Protein AF-A0A2G8JMR4-F1 (afdb_monomer_lite)

Sequence (203 aa):
MASSLEQHVVKPAFEKTGFGSFKAELADILTEDIILQLAIYFNYPPVRIDLLKKDVGRNYLMIQYMEERGQITATNITTLLRALKARKLRGIQKSVQTLFELHTGKRCTGDDQSMQQPEDLNFGKLDLGPKEYLTTDGTSLGLESFRSADKNNIILANGKSVPVLPALEELQIKTNKETQFNQDQVVGLLSYAVQCQRLKKLS

Foldseek 3Di:
DDDDDPPPPPPPPPPQFFPVVLLVVQLVLDDLVNLLLLCVLVVPDVVLSVCLVPDPCSSSSSSVVCVVVVCDDRAEVLNVLVSCVVVVVPVSSVVSQVSSCRRNVHHHPNDDPPDDDDDDPDPPPPPPPPPFDQDPVNQETEAAAFDAAALAWTAGPVRDTDGQDQSHAYYEYDDDPPDDDDPRRVVRVVSSQVSRPNHNYYD

Structure (mmCIF, N/CA/C/O backbone):
data_AF-A0A2G8JMR4-F1
#
_entry.id   AF-A0A2G8JMR4-F1
#
loop_
_atom_site.group_PDB
_atom_site.id
_atom_site.type_symbol
_atom_site.label_atom_id
_atom_site.label_alt_id
_atom_site.label_comp_id
_atom_site.label_asym_id
_atom_site.label_entity_id
_atom_site.label_seq_id
_atom_site.pdbx_PDB_ins_code
_atom_site.Cartn_x
_atom_site.Cartn_y
_atom_site.Cartn_z
_atom_site.occupancy
_atom_site.B_iso_or_equiv
_atom_site.auth_seq_id
_atom_site.auth_comp_id
_atom_site.auth_asym_id
_atom_site.auth_atom_id
_atom_site.pdbx_PDB_model_num
ATOM 1 N N . MET A 1 1 ? -4.330 -51.846 36.410 1.00 38.84 1 MET A N 1
ATOM 2 C CA . MET A 1 1 ? -3.946 -51.781 34.984 1.00 38.84 1 MET A CA 1
ATOM 3 C C . MET A 1 1 ? -4.532 -50.491 34.447 1.00 38.84 1 MET A C 1
ATOM 5 O O . MET A 1 1 ? -5.728 -50.288 34.595 1.00 38.84 1 MET A O 1
ATOM 9 N N . ALA A 1 2 ? -3.664 -49.566 34.043 1.00 34.16 2 ALA A N 1
ATOM 10 C CA . ALA A 1 2 ? -3.997 -48.166 33.808 1.00 34.16 2 ALA A CA 1
ATOM 11 C C . ALA A 1 2 ? -4.721 -47.982 32.466 1.00 34.16 2 ALA A C 1
ATOM 13 O O . ALA A 1 2 ? -4.197 -48.391 31.433 1.00 34.16 2 ALA A O 1
ATOM 14 N N . SER A 1 3 ? -5.900 -47.358 32.500 1.00 39.62 3 SER A N 1
ATOM 15 C CA . SER A 1 3 ? -6.647 -46.945 31.312 1.00 39.62 3 SER A CA 1
ATOM 16 C C . SER A 1 3 ? -6.452 -45.456 31.046 1.00 39.62 3 SER A C 1
ATOM 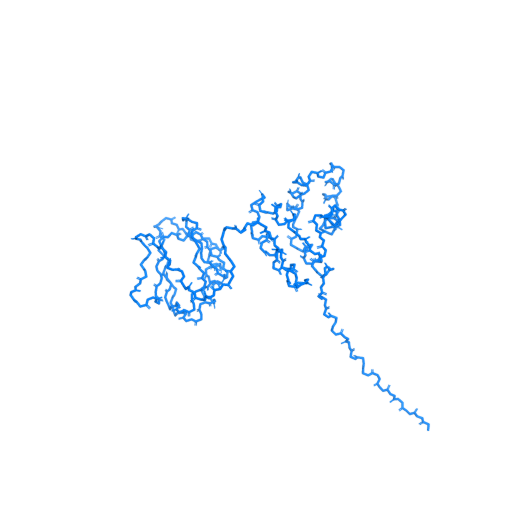18 O O . SER A 1 3 ? -6.746 -44.628 31.900 1.00 39.62 3 SER A O 1
ATOM 20 N N . SER A 1 4 ? -5.984 -45.187 29.827 1.00 37.25 4 SER A N 1
ATOM 21 C CA . SER A 1 4 ? -6.272 -44.039 28.961 1.00 37.25 4 SER A CA 1
ATOM 22 C C . SER A 1 4 ? -6.200 -42.630 29.561 1.00 37.25 4 SER A C 1
ATOM 24 O O . SER A 1 4 ? -7.164 -42.105 30.111 1.00 37.25 4 SER A O 1
ATOM 26 N N . LEU A 1 5 ? -5.060 -41.975 29.334 1.00 43.09 5 LEU A N 1
ATOM 27 C CA . LEU A 1 5 ? -4.945 -40.521 29.347 1.00 43.09 5 LEU A CA 1
ATOM 28 C C . LEU A 1 5 ? -5.408 -40.011 27.975 1.00 43.09 5 LEU A C 1
ATOM 30 O O . LEU A 1 5 ? -4.666 -40.104 26.997 1.00 43.09 5 LEU A O 1
ATOM 34 N N . GLU A 1 6 ? -6.635 -39.500 27.894 1.00 39.41 6 GLU A N 1
ATOM 35 C CA . GLU A 1 6 ? -7.076 -38.711 26.745 1.00 39.41 6 GLU A CA 1
ATOM 36 C C . GLU A 1 6 ? -6.210 -37.451 26.666 1.00 39.41 6 GLU A C 1
ATOM 38 O O . GLU A 1 6 ? -6.366 -36.496 27.429 1.00 39.41 6 GLU A O 1
ATOM 43 N N . GLN A 1 7 ? -5.238 -37.467 25.754 1.00 38.47 7 GLN A N 1
ATOM 44 C CA . GLN A 1 7 ? -4.497 -36.274 25.390 1.00 38.47 7 GLN A CA 1
ATOM 45 C C . GLN A 1 7 ? -5.436 -35.355 24.618 1.00 38.47 7 GLN A C 1
ATOM 47 O O . GLN A 1 7 ? -5.651 -35.488 23.415 1.00 38.47 7 GLN A O 1
ATOM 52 N N . HIS A 1 8 ? -5.986 -34.403 25.360 1.00 38.44 8 HIS A N 1
ATOM 53 C CA . HIS A 1 8 ? -6.550 -33.165 24.864 1.00 38.44 8 HIS A CA 1
ATOM 54 C C . HIS A 1 8 ? -5.491 -32.489 23.972 1.00 38.44 8 HIS A C 1
ATOM 56 O O . HIS A 1 8 ? -4.604 -31.784 24.457 1.00 38.44 8 HIS A O 1
ATOM 62 N N . VAL A 1 9 ? -5.538 -32.733 22.658 1.00 40.00 9 VAL A N 1
ATOM 63 C CA . VAL A 1 9 ? -4.755 -31.973 21.677 1.00 40.00 9 VAL A CA 1
ATOM 64 C C . VAL A 1 9 ? -5.397 -30.595 21.589 1.00 40.00 9 VAL A C 1
ATOM 66 O O . VAL A 1 9 ? -6.205 -30.293 20.713 1.00 40.00 9 VAL A O 1
ATOM 69 N N . VAL A 1 10 ? -5.043 -29.747 22.550 1.00 38.59 10 VAL A N 1
ATOM 70 C CA . VAL A 1 10 ? -5.131 -28.304 22.397 1.00 38.59 10 VAL A CA 1
ATOM 71 C C . VAL A 1 10 ? -4.225 -27.977 21.216 1.00 38.59 10 VAL A C 1
ATOM 73 O O . VAL A 1 10 ? -3.003 -27.953 21.346 1.00 38.59 10 VAL A O 1
ATOM 76 N N . LYS A 1 11 ? -4.821 -27.792 20.031 1.00 41.34 11 LYS A N 1
ATOM 77 C CA . LYS A 1 11 ? -4.155 -27.111 18.919 1.00 41.34 11 LYS A CA 1
ATOM 78 C C . LYS A 1 11 ? -3.623 -25.795 19.487 1.00 41.34 11 LYS A C 1
ATOM 80 O O . LYS A 1 11 ? -4.447 -24.980 19.906 1.00 41.34 11 LYS A O 1
ATOM 85 N N . PRO A 1 12 ? -2.304 -25.548 19.508 1.00 36.19 12 PRO A N 1
ATOM 86 C CA . PRO A 1 12 ? -1.848 -24.198 19.741 1.00 36.19 12 PRO A CA 1
ATOM 87 C C . PRO A 1 12 ? -2.366 -23.383 18.558 1.00 36.19 12 PRO A C 1
ATOM 89 O O . PRO A 1 12 ? -2.064 -23.684 17.398 1.00 36.19 12 PRO A O 1
ATOM 92 N N . ALA A 1 13 ? -3.208 -22.392 18.842 1.00 43.00 13 ALA A N 1
ATOM 93 C CA . ALA A 1 13 ? -3.429 -21.292 17.927 1.00 43.00 13 ALA A CA 1
ATOM 94 C C . ALA A 1 13 ? -2.047 -20.675 17.702 1.00 43.00 13 ALA A C 1
ATOM 96 O O . ALA A 1 13 ? -1.538 -19.953 18.552 1.00 43.00 13 ALA A O 1
ATOM 97 N N . PHE A 1 14 ? -1.378 -21.074 16.618 1.00 45.94 14 PHE A N 1
ATOM 98 C CA . PHE A 1 14 ? -0.147 -20.431 16.195 1.00 45.94 14 PHE A CA 1
ATOM 99 C C . PHE A 1 14 ? -0.534 -18.993 15.874 1.00 45.94 14 PHE A C 1
ATOM 101 O O . PHE A 1 14 ? -1.084 -18.715 14.807 1.00 45.94 14 PHE A O 1
ATOM 108 N N . GLU A 1 15 ? -0.285 -18.093 16.821 1.00 51.06 15 GLU A N 1
ATOM 109 C CA . GLU A 1 15 ? -0.156 -16.673 16.554 1.00 51.06 15 GLU A CA 1
ATOM 110 C C . GLU A 1 15 ? 0.919 -16.549 15.475 1.00 51.06 15 GLU A C 1
ATOM 112 O O . GLU A 1 15 ? 2.119 -16.621 15.728 1.00 51.06 15 GLU A O 1
ATOM 117 N N . LYS A 1 16 ? 0.484 -16.471 14.217 1.00 53.75 16 LYS A N 1
ATOM 118 C CA . LYS A 1 16 ? 1.353 -16.210 13.076 1.00 53.75 16 LYS A CA 1
ATOM 119 C C . LYS A 1 16 ? 1.699 -14.724 13.088 1.00 53.75 16 LYS A C 1
ATOM 121 O O . LYS A 1 16 ? 1.364 -14.009 12.153 1.00 53.75 16 LYS A O 1
ATOM 126 N N . THR A 1 17 ? 2.341 -14.248 14.141 1.00 66.06 17 THR A N 1
ATOM 127 C CA . THR A 1 17 ? 2.863 -12.888 14.235 1.00 66.06 17 THR A CA 1
ATOM 128 C C . THR A 1 17 ? 4.357 -12.951 13.926 1.00 66.06 17 THR A C 1
ATOM 130 O O . THR A 1 17 ? 5.128 -13.665 14.563 1.00 66.06 17 THR A O 1
ATOM 133 N N . GLY A 1 18 ? 4.777 -12.290 12.849 1.00 79.25 18 GLY A N 1
ATOM 134 C CA . GLY A 1 18 ? 6.188 -12.201 12.488 1.00 79.25 18 GLY A CA 1
ATOM 135 C C . GLY A 1 18 ? 6.435 -11.794 11.041 1.00 79.25 18 GLY A C 1
ATOM 136 O O . GLY A 1 18 ? 5.527 -11.679 10.219 1.00 79.25 18 GLY A O 1
ATOM 137 N N . PHE A 1 19 ? 7.713 -11.624 10.697 1.00 82.94 19 PHE A N 1
ATOM 138 C CA . PHE A 1 19 ? 8.119 -11.201 9.353 1.00 82.94 19 PHE A CA 1
ATOM 139 C C . PHE A 1 19 ? 7.697 -12.190 8.250 1.00 82.94 19 PHE A C 1
ATOM 141 O O . PHE A 1 19 ? 7.415 -11.780 7.130 1.00 82.94 19 PHE A O 1
ATOM 148 N N . GLY A 1 20 ? 7.596 -13.489 8.555 1.00 82.00 20 GLY A N 1
ATOM 149 C CA . GLY A 1 20 ? 7.078 -14.486 7.610 1.00 82.00 20 GLY A CA 1
ATOM 150 C C . GLY A 1 20 ? 5.609 -14.258 7.237 1.00 82.00 20 GLY A C 1
ATOM 151 O O . GLY A 1 20 ? 5.260 -14.330 6.062 1.00 82.00 20 GLY A O 1
ATOM 152 N N . SER A 1 21 ? 4.768 -13.916 8.213 1.00 83.75 21 SER A N 1
ATOM 153 C CA . SER A 1 21 ? 3.352 -13.598 7.996 1.00 83.75 21 SER A CA 1
ATOM 154 C C . SER A 1 21 ? 3.171 -12.291 7.236 1.00 83.75 21 SER A C 1
ATOM 156 O O . SER A 1 21 ? 2.387 -12.235 6.294 1.00 83.75 21 SER A O 1
ATOM 158 N N . PHE A 1 22 ? 3.991 -11.285 7.561 1.00 88.00 22 PHE A N 1
ATOM 159 C CA . PHE A 1 22 ? 4.092 -10.065 6.765 1.00 88.00 22 PHE A CA 1
ATOM 160 C C . PHE A 1 22 ? 4.411 -10.375 5.296 1.00 88.00 22 PHE A C 1
ATOM 162 O O . PHE A 1 22 ? 3.770 -9.828 4.409 1.00 88.00 22 PHE A O 1
ATOM 169 N N . LYS A 1 23 ? 5.371 -11.269 5.016 1.00 88.56 23 LYS A N 1
ATOM 170 C CA . LYS A 1 23 ? 5.715 -11.656 3.637 1.00 88.56 23 LYS A CA 1
ATOM 171 C C . LYS A 1 23 ? 4.556 -12.354 2.923 1.00 88.56 23 LYS A C 1
ATOM 173 O O . LYS A 1 23 ? 4.348 -12.102 1.742 1.00 88.56 23 LYS A O 1
ATOM 178 N N . ALA A 1 24 ? 3.803 -13.202 3.618 1.00 83.94 24 ALA A N 1
ATOM 179 C CA . ALA A 1 24 ? 2.641 -13.862 3.030 1.00 83.94 24 ALA A CA 1
ATOM 180 C C . ALA A 1 24 ? 1.567 -12.846 2.613 1.00 83.94 24 ALA A C 1
ATOM 182 O O . ALA A 1 24 ? 1.169 -12.834 1.455 1.00 83.94 24 ALA A O 1
ATOM 183 N N . GLU A 1 25 ? 1.183 -11.939 3.508 1.00 85.38 25 GLU A N 1
ATOM 184 C CA . GLU A 1 25 ? 0.156 -10.937 3.199 1.00 85.38 25 GLU A CA 1
ATOM 185 C C . GLU A 1 25 ? 0.650 -9.835 2.251 1.00 85.38 25 GLU A C 1
ATOM 187 O O . GLU A 1 25 ? -0.111 -9.315 1.435 1.00 85.38 25 GLU A O 1
ATOM 192 N N . LEU A 1 26 ? 1.943 -9.499 2.286 1.00 88.62 26 LEU A N 1
ATOM 193 C CA . LEU A 1 26 ? 2.537 -8.628 1.276 1.00 88.62 26 LEU A CA 1
ATOM 194 C C . LEU A 1 26 ? 2.400 -9.256 -0.116 1.00 88.62 26 LEU A C 1
ATOM 196 O O . LEU A 1 26 ? 2.152 -8.530 -1.075 1.00 88.62 26 LEU A O 1
ATOM 200 N N . ALA A 1 27 ? 2.530 -10.581 -0.237 1.00 89.06 27 ALA A N 1
ATOM 201 C CA . ALA A 1 27 ? 2.372 -11.260 -1.517 1.00 89.06 27 ALA A CA 1
ATOM 202 C C . ALA A 1 27 ? 0.954 -11.062 -2.063 1.00 89.06 27 ALA A C 1
ATOM 204 O O . ALA A 1 27 ? 0.813 -10.771 -3.245 1.00 89.06 27 ALA A O 1
ATOM 205 N N . ASP A 1 28 ? -0.070 -11.114 -1.213 1.00 86.81 28 ASP A N 1
ATOM 206 C CA . ASP A 1 28 ? -1.467 -10.928 -1.624 1.00 86.81 28 ASP A CA 1
ATOM 207 C C . ASP A 1 28 ? -1.771 -9.494 -2.093 1.00 86.81 28 ASP A C 1
ATOM 209 O O . ASP A 1 28 ? -2.612 -9.280 -2.966 1.00 86.81 28 ASP A O 1
ATOM 213 N N . ILE A 1 29 ? -1.055 -8.499 -1.561 1.00 85.44 29 ILE A N 1
ATOM 214 C CA . ILE A 1 29 ? -1.210 -7.084 -1.941 1.00 85.44 29 ILE A CA 1
ATOM 215 C C . ILE A 1 29 ? -0.514 -6.766 -3.278 1.00 85.44 29 ILE A C 1
ATOM 217 O O . ILE A 1 29 ? -0.911 -5.841 -3.994 1.00 85.44 29 ILE A O 1
ATOM 221 N N . LEU A 1 30 ? 0.552 -7.493 -3.622 1.00 87.44 30 LEU A N 1
ATOM 222 C CA . LEU A 1 30 ? 1.370 -7.215 -4.800 1.00 87.44 30 LEU A CA 1
ATOM 223 C C . LEU A 1 30 ? 0.716 -7.743 -6.085 1.00 87.44 30 LEU A C 1
ATOM 225 O O . LEU A 1 30 ? 0.858 -8.904 -6.448 1.00 87.44 30 LEU A O 1
ATOM 229 N N . THR A 1 31 ? 0.047 -6.869 -6.833 1.00 88.62 31 THR A N 1
ATOM 230 C CA . THR A 1 31 ? -0.448 -7.195 -8.179 1.00 88.62 31 THR A CA 1
ATOM 231 C C . THR A 1 31 ? 0.678 -7.185 -9.217 1.00 88.62 31 THR A C 1
ATOM 233 O O . THR A 1 31 ? 1.756 -6.633 -8.990 1.00 88.62 31 THR A O 1
ATOM 236 N N . GLU A 1 32 ? 0.426 -7.768 -10.393 1.00 86.62 32 GLU A N 1
ATOM 237 C CA . GLU A 1 32 ? 1.399 -7.813 -11.494 1.00 86.62 32 GLU A CA 1
ATOM 238 C C . GLU A 1 32 ? 1.937 -6.424 -11.875 1.00 86.62 32 GLU A C 1
ATOM 240 O O . GLU A 1 32 ? 3.150 -6.248 -11.985 1.00 86.62 32 GLU A O 1
ATOM 245 N N . ASP A 1 33 ? 1.057 -5.427 -12.012 1.00 87.44 33 ASP A N 1
ATOM 246 C CA . ASP A 1 33 ? 1.456 -4.049 -12.323 1.00 87.44 33 ASP A CA 1
ATOM 247 C C . ASP A 1 33 ? 2.408 -3.487 -11.258 1.00 87.44 33 ASP A C 1
ATOM 249 O O . ASP A 1 33 ? 3.482 -2.976 -11.583 1.00 87.44 33 ASP A O 1
ATOM 253 N N . ILE A 1 34 ? 2.074 -3.665 -9.976 1.00 87.69 34 ILE A N 1
ATOM 254 C CA . ILE A 1 34 ? 2.896 -3.178 -8.864 1.00 87.69 34 ILE A CA 1
ATOM 255 C C . ILE A 1 34 ? 4.267 -3.860 -8.882 1.00 87.69 34 ILE A C 1
ATOM 257 O O . ILE A 1 34 ? 5.291 -3.189 -8.744 1.00 87.69 34 ILE A O 1
ATOM 261 N N . ILE A 1 35 ? 4.304 -5.178 -9.095 1.00 89.94 35 ILE A N 1
ATOM 262 C CA . ILE A 1 35 ? 5.543 -5.962 -9.170 1.00 89.94 35 ILE A CA 1
ATOM 263 C C . ILE A 1 35 ? 6.449 -5.431 -10.282 1.00 89.94 35 ILE A C 1
ATOM 265 O O . ILE A 1 35 ? 7.630 -5.175 -10.042 1.00 89.94 35 ILE A O 1
ATOM 269 N N . LEU A 1 36 ? 5.908 -5.204 -11.481 1.00 87.75 36 LEU A N 1
ATOM 270 C CA . LEU A 1 36 ? 6.684 -4.678 -12.604 1.00 87.75 36 LEU A CA 1
ATOM 271 C C . LEU A 1 36 ? 7.163 -3.246 -12.339 1.00 87.75 36 LEU A C 1
ATOM 273 O O . LEU A 1 36 ? 8.329 -2.927 -12.586 1.00 87.75 36 LEU A O 1
ATOM 277 N N . GLN A 1 37 ? 6.311 -2.386 -11.775 1.00 87.50 37 GLN A N 1
ATOM 278 C CA . GLN A 1 37 ? 6.690 -1.016 -11.429 1.00 87.50 37 GLN A CA 1
ATOM 279 C C . GLN A 1 37 ? 7.805 -0.956 -10.381 1.00 87.50 37 GLN A C 1
ATOM 281 O O . GLN A 1 37 ? 8.705 -0.109 -10.495 1.00 87.50 37 GLN A O 1
ATOM 286 N N . LEU A 1 38 ? 7.757 -1.840 -9.381 1.00 88.88 38 LEU A N 1
ATOM 287 C CA . LEU A 1 38 ? 8.790 -1.982 -8.359 1.00 88.88 38 LEU A CA 1
ATOM 288 C C . LEU A 1 38 ? 10.081 -2.555 -8.949 1.00 88.88 38 LEU A C 1
ATOM 290 O O . LEU A 1 38 ? 11.147 -2.009 -8.683 1.00 88.88 38 LEU A O 1
ATOM 294 N N . ALA A 1 39 ? 10.007 -3.584 -9.795 1.00 87.56 39 ALA A N 1
ATOM 295 C CA . ALA A 1 39 ? 11.180 -4.173 -10.439 1.00 87.56 39 ALA A CA 1
ATOM 296 C C . ALA A 1 39 ? 11.928 -3.153 -11.316 1.00 87.56 39 ALA A C 1
ATOM 298 O O . ALA A 1 39 ? 13.155 -3.062 -11.252 1.00 87.56 39 ALA A O 1
ATOM 299 N N . ILE A 1 40 ? 11.194 -2.322 -12.067 1.00 87.25 40 ILE A N 1
ATOM 300 C CA . ILE A 1 40 ? 11.772 -1.209 -12.837 1.00 87.25 40 ILE A CA 1
ATOM 301 C C . ILE A 1 40 ? 12.368 -0.157 -11.894 1.00 87.25 40 ILE A C 1
ATOM 303 O O . ILE A 1 40 ? 13.471 0.325 -12.126 1.00 87.25 40 ILE A O 1
ATOM 307 N N . TYR A 1 41 ? 11.659 0.204 -10.818 1.00 87.75 41 TYR A N 1
ATOM 308 C CA . TYR A 1 41 ? 12.129 1.225 -9.873 1.00 87.75 41 TYR A CA 1
ATOM 309 C C . TYR A 1 41 ? 13.426 0.808 -9.169 1.00 87.75 41 TYR A C 1
ATOM 311 O O . TYR A 1 41 ? 14.344 1.606 -9.005 1.00 87.75 41 TYR A O 1
ATOM 319 N N . PHE A 1 42 ? 13.517 -0.462 -8.784 1.00 86.12 42 PHE A N 1
ATOM 320 C CA . PHE A 1 42 ? 14.694 -1.050 -8.155 1.00 86.12 42 PHE A CA 1
ATOM 321 C C . PHE A 1 42 ? 15.792 -1.456 -9.139 1.00 86.12 42 PHE A C 1
ATOM 323 O O . PHE A 1 42 ? 16.806 -2.026 -8.717 1.00 86.12 42 PHE A O 1
ATOM 330 N N . ASN A 1 43 ? 15.604 -1.150 -10.425 1.00 88.81 43 ASN A N 1
ATOM 331 C CA . ASN A 1 43 ? 16.539 -1.437 -11.500 1.00 88.81 43 ASN A CA 1
ATOM 332 C C . ASN A 1 43 ? 16.955 -2.919 -11.523 1.00 88.81 43 ASN A C 1
ATOM 334 O O . ASN A 1 43 ? 18.142 -3.259 -11.510 1.00 88.81 43 ASN A O 1
ATOM 338 N N . TYR A 1 44 ? 15.970 -3.820 -11.462 1.00 83.94 44 TYR A N 1
ATOM 339 C CA . TYR A 1 44 ? 16.217 -5.250 -11.621 1.00 83.94 44 TYR A CA 1
ATOM 340 C C . TYR A 1 44 ? 16.645 -5.560 -13.061 1.00 83.94 44 TYR A C 1
ATOM 342 O O . TYR A 1 44 ? 16.138 -4.949 -14.002 1.00 83.94 44 TYR A O 1
ATOM 350 N N . PRO A 1 45 ? 17.574 -6.512 -13.258 1.00 81.69 45 PRO A N 1
ATOM 351 C CA . PRO A 1 45 ? 18.037 -6.858 -14.591 1.00 81.69 45 PRO A CA 1
ATOM 352 C C . PRO A 1 45 ? 16.889 -7.459 -15.423 1.00 81.69 45 PRO A C 1
ATOM 354 O O . PRO A 1 45 ? 16.043 -8.160 -14.855 1.00 81.69 45 PRO A O 1
ATOM 357 N N . PRO A 1 46 ? 16.879 -7.266 -16.758 1.00 81.56 46 PRO A N 1
ATOM 358 C CA . PRO A 1 46 ? 15.798 -7.734 -17.631 1.00 81.56 46 PRO A CA 1
ATOM 359 C C . PRO A 1 46 ? 15.452 -9.214 -17.447 1.00 81.56 46 PRO A C 1
ATOM 361 O O . PRO A 1 46 ? 14.281 -9.566 -17.395 1.00 81.56 46 PRO A O 1
ATOM 364 N N . VAL A 1 47 ? 16.458 -10.065 -17.213 1.00 86.75 47 VAL A N 1
ATOM 365 C CA . VAL A 1 47 ? 16.263 -11.498 -16.940 1.00 86.75 47 VAL A CA 1
ATOM 366 C C . VAL A 1 47 ? 15.373 -11.766 -15.717 1.00 86.75 47 VAL A C 1
ATOM 368 O O . VAL A 1 47 ? 14.521 -12.647 -15.766 1.00 86.75 47 VAL A O 1
ATOM 371 N N . ARG A 1 48 ? 15.508 -10.991 -14.630 1.00 84.56 48 ARG A N 1
ATOM 372 C CA . ARG A 1 48 ? 14.652 -11.133 -13.438 1.00 84.56 48 ARG A CA 1
ATOM 373 C C . ARG A 1 48 ? 13.245 -10.602 -13.703 1.00 84.56 48 ARG A C 1
ATOM 375 O O . ARG A 1 48 ? 12.279 -11.179 -13.218 1.00 84.56 48 ARG A O 1
ATOM 382 N N . ILE A 1 49 ? 13.121 -9.538 -14.494 1.00 84.94 49 ILE A N 1
ATOM 383 C CA . ILE A 1 49 ? 11.819 -8.989 -14.895 1.00 84.94 49 ILE A CA 1
ATOM 384 C C . ILE A 1 49 ? 11.057 -10.000 -15.764 1.00 84.94 49 ILE A C 1
ATOM 386 O O . ILE A 1 49 ? 9.865 -10.212 -15.556 1.00 84.94 49 ILE A O 1
ATOM 390 N N . ASP A 1 50 ? 11.738 -10.667 -16.695 1.00 87.12 50 ASP A N 1
ATOM 391 C CA . ASP A 1 50 ? 11.127 -11.688 -17.548 1.00 87.12 50 ASP A CA 1
ATOM 392 C C . ASP A 1 50 ? 10.680 -12.922 -16.756 1.00 87.12 50 ASP A C 1
ATOM 394 O O . ASP A 1 50 ? 9.632 -13.493 -17.061 1.00 87.12 50 ASP A O 1
ATOM 398 N N . LEU A 1 51 ? 11.424 -13.305 -15.713 1.00 87.44 51 LEU A N 1
ATOM 399 C CA . LEU A 1 51 ? 11.003 -14.357 -14.783 1.00 87.44 51 LEU A CA 1
ATOM 400 C C . LEU A 1 51 ? 9.734 -13.956 -14.018 1.00 87.44 51 LEU A C 1
ATOM 402 O O . LEU A 1 51 ? 8.782 -14.731 -13.978 1.00 87.44 51 LEU A O 1
ATOM 406 N N . LEU A 1 52 ? 9.666 -12.724 -13.504 1.00 87.69 52 LEU A N 1
ATOM 407 C CA . LEU A 1 52 ? 8.481 -12.211 -12.800 1.00 87.69 52 LEU A CA 1
ATOM 408 C C . LEU A 1 52 ? 7.222 -12.177 -13.684 1.00 87.69 52 LEU A C 1
ATOM 410 O O . LEU A 1 52 ? 6.114 -12.335 -13.177 1.00 87.69 52 LEU A O 1
ATOM 414 N N . LYS A 1 53 ? 7.368 -12.005 -15.003 1.00 8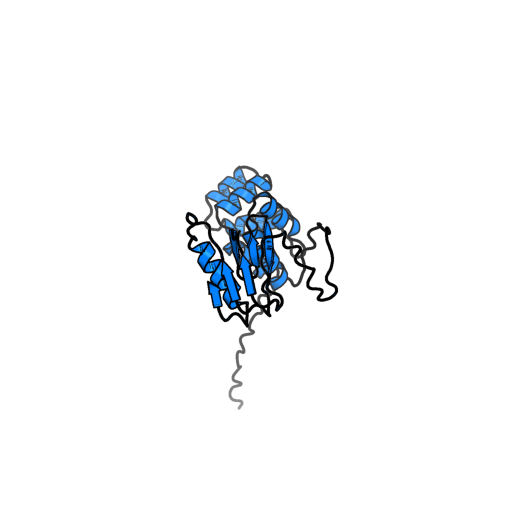5.25 53 LYS A N 1
ATOM 415 C CA . LYS A 1 53 ? 6.236 -12.057 -15.944 1.00 85.25 53 LYS A CA 1
ATOM 416 C C . LYS A 1 53 ? 5.708 -13.479 -16.154 1.00 85.25 53 LYS A C 1
ATOM 418 O O . LYS A 1 53 ? 4.501 -13.672 -16.282 1.00 85.25 53 LYS A O 1
ATOM 423 N N . LYS A 1 54 ? 6.605 -14.467 -16.206 1.00 84.25 54 LYS A N 1
ATOM 424 C CA . LYS A 1 54 ? 6.285 -15.855 -16.585 1.00 84.25 54 LYS A CA 1
ATOM 425 C C . LYS A 1 54 ? 5.810 -16.726 -15.422 1.00 84.25 54 LYS A C 1
ATOM 427 O O . LYS A 1 54 ? 5.121 -17.711 -15.662 1.00 84.25 54 LYS A O 1
ATOM 432 N N . ASP A 1 55 ? 6.193 -16.392 -14.195 1.00 79.81 55 ASP A N 1
ATO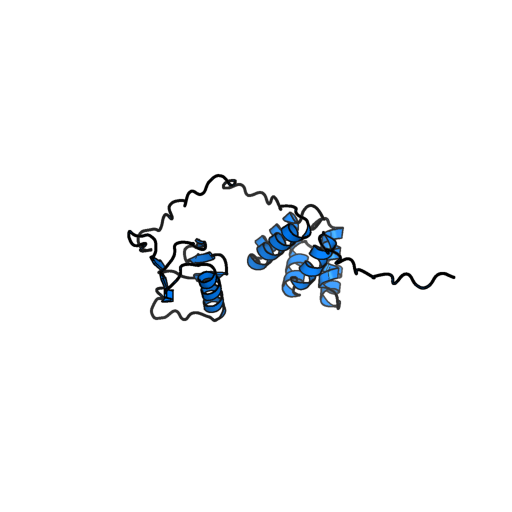M 433 C CA . ASP A 1 55 ? 6.064 -17.296 -13.053 1.00 79.81 55 ASP A CA 1
ATOM 434 C C . ASP A 1 55 ? 4.676 -17.286 -12.379 1.00 79.81 55 ASP A C 1
ATOM 436 O O . ASP A 1 55 ? 4.114 -16.224 -12.073 1.00 79.81 55 ASP A O 1
ATOM 440 N N . VAL A 1 56 ? 4.155 -18.488 -12.094 1.00 73.19 56 VAL A N 1
ATOM 441 C CA . VAL A 1 56 ? 2.970 -18.720 -11.249 1.00 73.19 56 VAL A CA 1
ATOM 442 C C . VAL A 1 56 ? 3.440 -18.720 -9.793 1.00 73.19 56 VAL A C 1
ATOM 444 O O . VAL A 1 56 ? 3.727 -19.759 -9.211 1.00 73.19 56 VAL A O 1
ATOM 447 N N . GLY A 1 57 ? 3.585 -17.522 -9.231 1.00 81.75 57 GLY A N 1
ATOM 448 C CA . GLY A 1 57 ? 4.307 -17.319 -7.967 1.00 81.75 57 GLY A CA 1
ATOM 449 C C . GLY A 1 57 ? 5.097 -16.012 -7.895 1.00 81.75 57 GLY A C 1
ATOM 450 O O . GLY A 1 57 ? 5.706 -15.713 -6.865 1.00 81.75 57 GLY A O 1
ATOM 451 N N . ARG A 1 58 ? 5.026 -15.186 -8.949 1.00 87.38 58 ARG A N 1
ATOM 452 C CA . ARG A 1 58 ? 5.711 -13.890 -9.082 1.00 87.38 58 ARG A CA 1
ATOM 453 C C . ARG A 1 58 ? 5.668 -12.994 -7.839 1.00 87.38 58 ARG A C 1
ATOM 455 O O . ARG A 1 58 ? 6.630 -12.276 -7.588 1.00 87.38 58 ARG A O 1
ATOM 462 N N . ASN A 1 59 ? 4.591 -13.036 -7.054 1.00 87.81 59 ASN A N 1
ATOM 463 C CA . ASN A 1 59 ? 4.420 -12.226 -5.849 1.00 87.81 59 ASN A CA 1
ATOM 464 C C . ASN A 1 59 ? 5.452 -12.618 -4.783 1.00 87.81 59 ASN A C 1
ATOM 466 O O . ASN A 1 59 ? 6.177 -11.767 -4.269 1.00 87.81 59 ASN A O 1
ATOM 470 N N . TYR A 1 60 ? 5.586 -13.920 -4.520 1.00 89.62 60 TYR A N 1
ATOM 471 C CA . TYR A 1 60 ? 6.590 -14.455 -3.602 1.00 89.62 60 TYR A CA 1
ATOM 472 C C . TYR A 1 60 ? 8.004 -14.293 -4.155 1.00 89.62 60 TYR A C 1
ATOM 474 O O . TYR A 1 60 ? 8.913 -13.937 -3.407 1.00 89.62 60 TYR A O 1
ATOM 482 N N . LEU A 1 61 ? 8.185 -14.469 -5.467 1.00 89.12 61 LEU A N 1
ATOM 483 C CA . LEU A 1 61 ? 9.479 -14.267 -6.117 1.00 89.12 61 LEU A CA 1
ATOM 484 C C . LEU A 1 61 ? 9.956 -12.809 -6.003 1.00 89.12 61 LEU A C 1
ATOM 486 O O . LEU A 1 61 ? 11.125 -12.548 -5.719 1.00 89.12 61 LEU A O 1
ATOM 490 N N . MET A 1 62 ? 9.045 -11.846 -6.161 1.00 91.19 62 MET A N 1
ATOM 491 C CA . MET A 1 62 ? 9.338 -10.427 -5.968 1.00 91.19 62 MET A CA 1
ATOM 492 C C . MET A 1 62 ? 9.767 -10.145 -4.526 1.00 91.19 62 MET A C 1
ATOM 494 O O . MET A 1 62 ? 10.748 -9.439 -4.297 1.00 91.19 62 MET A O 1
ATOM 498 N N . ILE A 1 63 ? 9.064 -10.716 -3.547 1.00 90.69 63 ILE A N 1
ATOM 499 C CA . ILE A 1 63 ? 9.402 -10.579 -2.125 1.00 90.69 63 ILE A CA 1
ATOM 500 C C . ILE A 1 63 ? 10.781 -11.162 -1.834 1.00 90.69 63 ILE A C 1
ATOM 502 O O . ILE A 1 63 ? 11.583 -10.500 -1.177 1.00 90.69 63 ILE A O 1
ATOM 506 N N . GLN A 1 64 ? 11.093 -12.336 -2.381 1.00 90.06 64 GLN A N 1
ATOM 507 C CA . GLN A 1 64 ? 12.415 -12.940 -2.257 1.00 90.06 64 GLN A CA 1
ATOM 508 C C . GLN A 1 64 ? 13.508 -12.018 -2.817 1.00 90.06 64 GLN A C 1
ATOM 510 O O . GLN A 1 64 ? 14.512 -11.785 -2.150 1.00 90.06 64 GLN A O 1
ATOM 515 N N . TYR A 1 65 ? 13.315 -11.428 -4.000 1.00 86.50 65 TYR A N 1
ATOM 516 C CA . TYR A 1 65 ? 14.289 -10.488 -4.568 1.00 86.50 65 TYR A CA 1
ATOM 517 C C . TYR A 1 65 ? 14.464 -9.219 -3.731 1.00 86.50 65 TYR A C 1
ATOM 519 O O . TYR A 1 65 ? 15.582 -8.708 -3.613 1.00 86.50 65 TYR A O 1
ATOM 527 N N . MET A 1 66 ? 13.380 -8.715 -3.138 1.00 89.31 66 MET A N 1
ATOM 528 C CA . MET A 1 66 ? 13.444 -7.567 -2.238 1.00 89.31 66 MET A CA 1
ATOM 529 C C . MET A 1 66 ? 14.187 -7.907 -0.942 1.00 89.31 66 MET A C 1
ATOM 531 O O . MET A 1 66 ? 14.940 -7.073 -0.441 1.00 89.31 66 MET A O 1
ATOM 535 N N . GLU A 1 67 ? 14.020 -9.121 -0.418 1.00 88.12 67 GLU A N 1
ATOM 536 C CA . GLU A 1 67 ? 14.719 -9.611 0.773 1.00 88.12 67 GLU A CA 1
ATOM 537 C C . GLU A 1 67 ? 16.216 -9.832 0.494 1.00 88.12 67 GLU A C 1
ATOM 539 O O . GLU A 1 67 ? 17.054 -9.302 1.221 1.00 88.12 67 GLU A O 1
ATOM 544 N N . GLU A 1 68 ? 16.564 -10.495 -0.617 1.00 85.44 68 GLU A N 1
ATOM 545 C CA . GLU A 1 68 ? 17.952 -10.706 -1.073 1.00 85.44 68 GLU A CA 1
ATOM 546 C C . GLU A 1 68 ? 18.734 -9.393 -1.220 1.00 85.44 68 GLU A C 1
ATOM 548 O O . GLU A 1 68 ? 19.942 -9.345 -0.991 1.00 85.44 68 GLU A O 1
ATOM 553 N N . ARG A 1 69 ? 18.050 -8.315 -1.618 1.00 80.31 69 ARG A N 1
ATOM 554 C CA . ARG A 1 69 ? 18.647 -6.986 -1.808 1.00 80.31 69 ARG A CA 1
ATOM 555 C C . ARG A 1 69 ? 18.549 -6.079 -0.582 1.00 80.31 69 ARG A C 1
ATOM 557 O O . ARG A 1 69 ? 18.929 -4.914 -0.677 1.00 80.31 69 ARG A O 1
ATOM 564 N N . GLY A 1 70 ? 18.011 -6.569 0.537 1.00 82.94 70 GLY A N 1
ATOM 565 C CA . GLY A 1 70 ? 17.809 -5.781 1.757 1.00 82.94 70 GLY A CA 1
ATOM 566 C C . GLY A 1 70 ? 16.808 -4.628 1.602 1.00 82.94 70 GLY A C 1
ATOM 567 O O . GLY A 1 70 ? 16.819 -3.680 2.382 1.00 82.94 70 GLY A O 1
ATOM 568 N N . GLN A 1 71 ? 15.951 -4.676 0.580 1.00 85.06 71 GLN A N 1
ATOM 569 C CA . GLN A 1 71 ? 14.906 -3.677 0.321 1.00 85.06 71 GLN A CA 1
ATOM 570 C C . GLN A 1 71 ? 13.721 -3.850 1.275 1.00 85.06 71 GLN A C 1
ATOM 572 O O . GLN A 1 71 ? 13.036 -2.879 1.604 1.00 85.06 71 GLN A O 1
ATOM 577 N N . ILE A 1 72 ? 13.513 -5.084 1.730 1.00 87.94 72 ILE A N 1
ATOM 578 C CA . ILE A 1 72 ? 12.685 -5.425 2.880 1.00 87.94 72 ILE A CA 1
ATOM 579 C C . ILE A 1 72 ? 13.508 -6.283 3.834 1.00 87.94 72 ILE A C 1
ATOM 581 O O . ILE A 1 72 ? 14.244 -7.173 3.412 1.00 87.94 72 ILE A O 1
ATOM 585 N N . THR A 1 73 ? 13.373 -6.032 5.127 1.00 86.06 73 THR A N 1
ATOM 586 C CA . THR A 1 73 ? 13.972 -6.845 6.184 1.00 86.06 73 THR A CA 1
ATOM 587 C C . THR A 1 73 ? 12.998 -6.964 7.349 1.00 86.06 73 THR A C 1
ATOM 589 O O . THR A 1 73 ? 12.034 -6.205 7.458 1.00 86.06 73 THR A O 1
ATOM 592 N N . ALA A 1 74 ? 13.278 -7.877 8.280 1.00 82.81 74 ALA A N 1
ATOM 593 C CA . ALA A 1 74 ? 12.478 -8.045 9.494 1.00 82.81 74 ALA A CA 1
ATOM 594 C C . ALA A 1 74 ? 12.470 -6.816 10.423 1.00 82.81 74 ALA A C 1
ATOM 596 O O . ALA A 1 74 ? 11.768 -6.814 11.436 1.00 82.81 74 ALA A O 1
ATOM 597 N N . THR A 1 75 ? 13.289 -5.799 10.149 1.00 79.00 75 THR A N 1
ATOM 598 C CA . THR A 1 75 ? 13.393 -4.563 10.936 1.00 79.00 75 THR A CA 1
ATOM 599 C C . THR A 1 75 ? 13.039 -3.316 10.141 1.00 79.00 75 THR A C 1
ATOM 601 O O . THR A 1 75 ? 12.714 -2.306 10.756 1.00 79.00 75 THR A O 1
ATOM 604 N N . ASN A 1 76 ? 13.102 -3.358 8.809 1.00 80.56 76 ASN A N 1
ATOM 605 C CA . ASN A 1 76 ? 12.981 -2.170 7.983 1.00 80.56 76 ASN A CA 1
ATOM 606 C C . ASN A 1 76 ? 12.349 -2.481 6.620 1.00 80.56 76 ASN A C 1
ATOM 608 O O . ASN A 1 76 ? 12.826 -3.334 5.874 1.00 80.56 76 ASN A O 1
ATOM 612 N N . ILE A 1 77 ? 11.308 -1.724 6.274 1.00 88.75 77 ILE A N 1
ATOM 613 C CA . ILE A 1 77 ? 10.689 -1.729 4.940 1.00 88.75 77 ILE A CA 1
ATOM 614 C C . ILE A 1 77 ? 10.664 -0.331 4.306 1.00 88.75 77 ILE A C 1
ATOM 616 O O . ILE A 1 77 ? 9.966 -0.103 3.319 1.00 88.75 77 ILE A O 1
ATOM 620 N N . THR A 1 78 ? 11.428 0.626 4.840 1.00 87.38 78 THR A N 1
ATOM 621 C CA . THR A 1 78 ? 11.449 2.027 4.385 1.00 87.38 78 THR A CA 1
ATOM 622 C C . THR A 1 78 ? 11.782 2.130 2.896 1.00 87.38 78 THR A C 1
ATOM 624 O O . THR A 1 78 ? 11.223 2.962 2.181 1.00 87.38 78 THR A O 1
ATOM 627 N N . THR A 1 79 ? 12.640 1.240 2.393 1.00 86.38 79 THR A N 1
ATOM 628 C CA . THR A 1 79 ? 13.004 1.189 0.971 1.00 86.38 79 THR A CA 1
ATOM 629 C C . THR A 1 79 ? 11.816 0.813 0.082 1.00 86.38 79 THR A C 1
ATOM 631 O O . THR A 1 79 ? 11.605 1.458 -0.949 1.00 86.38 79 THR A O 1
ATOM 634 N N . LEU A 1 80 ? 11.004 -0.162 0.502 1.00 89.00 80 LEU A N 1
ATOM 635 C CA . LEU A 1 80 ? 9.751 -0.525 -0.163 1.00 89.00 80 LEU A CA 1
ATOM 636 C C . LEU A 1 80 ? 8.724 0.614 -0.092 1.00 89.00 80 LEU A C 1
ATOM 638 O O . LEU A 1 80 ? 8.155 0.992 -1.115 1.00 89.00 80 LEU A O 1
ATOM 642 N N . LEU A 1 81 ? 8.537 1.227 1.081 1.00 87.38 81 LEU A N 1
ATOM 643 C CA . LEU A 1 81 ? 7.605 2.351 1.248 1.00 87.38 81 LEU A CA 1
ATOM 644 C C . LEU A 1 81 ? 7.980 3.539 0.349 1.00 87.38 81 LEU A C 1
ATOM 646 O O . LEU A 1 81 ? 7.113 4.131 -0.298 1.00 87.38 81 LEU A O 1
ATOM 650 N N . ARG A 1 82 ? 9.276 3.854 0.237 1.00 85.62 82 ARG A N 1
ATOM 651 C CA . ARG A 1 82 ? 9.781 4.903 -0.659 1.00 85.62 82 ARG A CA 1
ATOM 652 C C . ARG A 1 82 ? 9.484 4.597 -2.127 1.00 85.62 82 ARG A C 1
ATOM 654 O O . ARG A 1 82 ? 9.065 5.497 -2.852 1.00 85.62 82 ARG A O 1
ATOM 661 N N . ALA A 1 83 ? 9.660 3.347 -2.558 1.00 86.38 83 ALA A N 1
ATOM 662 C CA . ALA A 1 83 ? 9.346 2.929 -3.923 1.00 86.38 83 ALA A CA 1
ATOM 663 C C . ALA A 1 83 ? 7.847 3.068 -4.236 1.00 86.38 83 ALA A C 1
ATOM 665 O O . ALA A 1 83 ? 7.475 3.637 -5.263 1.00 86.38 83 ALA A O 1
ATOM 666 N N . LEU A 1 84 ? 6.978 2.645 -3.313 1.00 85.75 84 LEU A N 1
ATOM 667 C CA . LEU A 1 84 ? 5.525 2.785 -3.454 1.00 85.75 84 LEU A CA 1
ATOM 668 C C . LEU A 1 84 ? 5.092 4.263 -3.485 1.00 85.75 84 LEU A C 1
ATOM 670 O O . LEU A 1 84 ? 4.268 4.651 -4.318 1.00 85.75 84 LEU A O 1
ATOM 674 N N . LYS A 1 85 ? 5.702 5.122 -2.651 1.00 84.69 85 LYS A N 1
ATOM 675 C CA . LYS A 1 85 ? 5.488 6.584 -2.666 1.00 84.69 85 LYS A CA 1
ATOM 676 C C . LYS A 1 85 ? 5.891 7.191 -4.014 1.00 84.69 85 LYS A C 1
ATOM 678 O O . LYS A 1 85 ? 5.116 7.957 -4.589 1.00 84.69 85 LYS A O 1
ATOM 683 N N . ALA A 1 86 ? 7.056 6.819 -4.549 1.00 79.25 86 ALA A N 1
ATOM 684 C CA . ALA A 1 86 ? 7.559 7.308 -5.836 1.00 79.25 86 ALA A CA 1
ATOM 685 C C . ALA A 1 86 ? 6.670 6.902 -7.025 1.00 79.25 86 ALA A C 1
ATOM 687 O O . ALA A 1 86 ? 6.539 7.652 -7.991 1.00 79.25 86 ALA A O 1
ATOM 688 N N . ARG A 1 87 ? 6.000 5.748 -6.935 1.00 79.88 87 ARG A N 1
ATOM 689 C CA . ARG A 1 87 ? 5.041 5.260 -7.939 1.00 79.88 87 ARG A CA 1
ATOM 690 C C . ARG A 1 87 ? 3.613 5.776 -7.755 1.00 79.88 87 ARG A C 1
ATOM 692 O O . ARG A 1 87 ? 2.720 5.371 -8.486 1.00 79.88 87 ARG A O 1
ATOM 699 N N . LYS A 1 88 ? 3.387 6.700 -6.812 1.00 77.94 88 LYS A N 1
ATOM 700 C CA . LYS A 1 88 ? 2.058 7.241 -6.462 1.00 77.94 88 LYS A CA 1
ATOM 701 C C . LYS A 1 88 ? 1.080 6.176 -5.936 1.00 77.94 88 LYS A C 1
ATOM 703 O O . LYS A 1 88 ? -0.116 6.438 -5.842 1.00 77.94 88 LYS A O 1
ATOM 708 N N . LEU A 1 89 ? 1.583 5.027 -5.486 1.00 77.06 89 LEU A N 1
ATOM 709 C CA . LEU A 1 89 ? 0.812 3.921 -4.912 1.00 77.06 89 LEU A CA 1
ATOM 710 C C . LEU A 1 89 ? 0.570 4.144 -3.409 1.00 77.06 89 LEU A C 1
ATOM 712 O O . LEU A 1 89 ? 0.878 3.294 -2.575 1.00 77.06 89 LEU A O 1
ATOM 716 N N . ARG A 1 90 ? 0.048 5.323 -3.040 1.00 72.88 90 ARG A N 1
ATOM 717 C CA . ARG A 1 90 ? -0.073 5.750 -1.631 1.00 72.88 90 ARG A CA 1
ATOM 718 C C . ARG A 1 90 ? -0.997 4.855 -0.800 1.00 72.88 90 ARG A C 1
ATOM 720 O O . ARG A 1 90 ? -0.710 4.628 0.371 1.00 72.88 90 ARG A O 1
ATOM 727 N N . GLY A 1 91 ? -2.067 4.326 -1.400 1.00 75.44 91 GLY A N 1
ATOM 728 C CA . GLY A 1 91 ? -2.964 3.380 -0.725 1.00 75.44 91 GLY A CA 1
ATOM 729 C C . GLY A 1 91 ? -2.232 2.100 -0.317 1.00 75.44 91 GLY A C 1
ATOM 730 O O . GLY A 1 91 ? 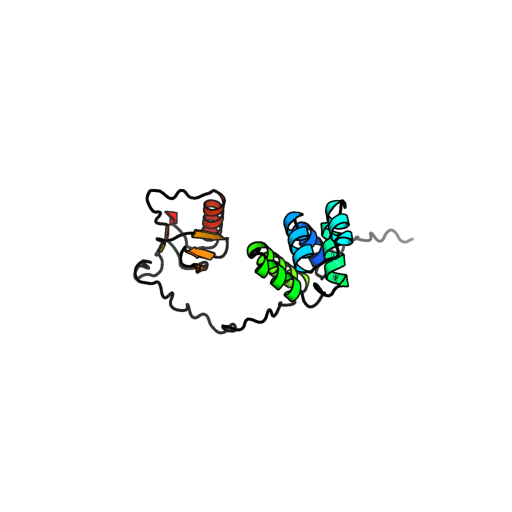-2.229 1.733 0.852 1.00 75.44 91 GLY A O 1
ATOM 731 N N . ILE A 1 92 ? -1.507 1.496 -1.262 1.00 79.88 92 ILE A N 1
ATOM 732 C CA . ILE A 1 92 ? -0.707 0.286 -1.029 1.00 79.88 92 ILE A CA 1
ATOM 733 C C . ILE A 1 92 ? 0.423 0.562 -0.033 1.00 79.88 92 ILE A C 1
ATOM 735 O 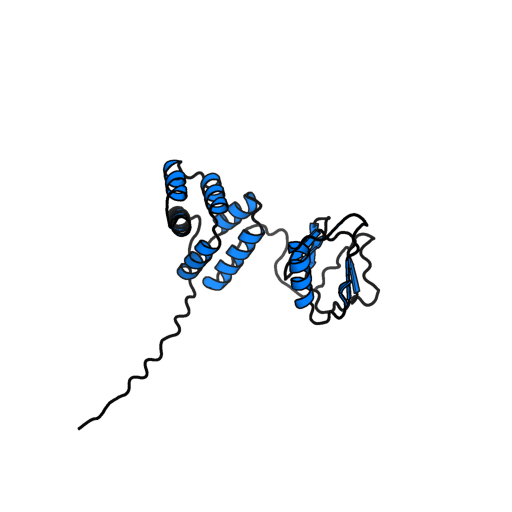O . ILE A 1 92 ? 0.647 -0.233 0.869 1.00 79.88 92 ILE A O 1
ATOM 739 N N . GLN A 1 93 ? 1.095 1.712 -0.139 1.00 85.12 93 GLN A N 1
ATOM 740 C CA . GLN A 1 93 ? 2.137 2.128 0.804 1.00 85.12 93 GLN A CA 1
ATOM 741 C C . GLN A 1 93 ? 1.636 2.131 2.255 1.00 85.12 93 GLN A C 1
ATOM 743 O O . GLN A 1 93 ? 2.320 1.613 3.136 1.00 85.12 93 GLN A O 1
ATOM 748 N N . LYS A 1 94 ? 0.437 2.673 2.497 1.00 79.44 94 LYS A N 1
ATOM 749 C CA . LYS A 1 94 ? -0.180 2.699 3.827 1.00 79.44 94 LYS A CA 1
ATOM 750 C C . LYS A 1 94 ? -0.564 1.294 4.297 1.00 79.44 94 LYS A C 1
ATOM 752 O O . LYS A 1 94 ? -0.227 0.936 5.420 1.00 79.44 94 LYS A O 1
ATOM 757 N N . SER A 1 95 ? -1.180 0.482 3.432 1.00 78.38 95 SER A N 1
ATOM 758 C CA . SER A 1 95 ? -1.524 -0.912 3.753 1.00 78.38 95 SER A CA 1
ATOM 759 C C . SER A 1 95 ? -0.291 -1.736 4.124 1.00 78.38 95 SER A C 1
ATOM 761 O O . SER A 1 95 ? -0.296 -2.413 5.145 1.00 78.38 95 SER A O 1
ATOM 763 N N . VAL A 1 96 ? 0.794 -1.625 3.353 1.00 84.75 96 VAL A N 1
ATOM 764 C CA . VAL A 1 96 ? 2.061 -2.329 3.609 1.00 84.75 96 VAL A CA 1
ATOM 765 C C . VAL A 1 96 ? 2.706 -1.874 4.921 1.00 84.75 96 VAL A C 1
ATOM 767 O O . VAL A 1 96 ? 3.237 -2.704 5.656 1.00 84.75 96 VAL A O 1
ATOM 770 N N . GLN A 1 97 ? 2.637 -0.580 5.251 1.00 85.44 97 GLN A N 1
ATOM 771 C CA . GLN A 1 97 ? 3.134 -0.071 6.529 1.00 85.44 97 GLN A CA 1
ATOM 772 C C . GLN A 1 97 ? 2.339 -0.632 7.715 1.00 85.44 97 GLN A C 1
ATOM 774 O O . GLN A 1 97 ? 2.936 -1.169 8.645 1.00 85.44 97 GLN A O 1
ATOM 779 N N . THR A 1 98 ? 1.006 -0.547 7.671 1.00 82.69 98 THR A N 1
ATOM 780 C CA . THR A 1 98 ? 0.139 -1.084 8.730 1.00 82.69 98 THR A CA 1
ATOM 781 C C . THR A 1 98 ? 0.330 -2.588 8.893 1.00 82.69 98 THR A C 1
ATOM 783 O O . THR A 1 98 ? 0.419 -3.072 10.017 1.00 82.69 98 THR A O 1
ATOM 786 N N . LEU A 1 99 ? 0.462 -3.318 7.783 1.00 83.31 99 LEU A N 1
ATOM 787 C CA . LEU A 1 99 ? 0.743 -4.749 7.780 1.00 83.31 99 LEU A CA 1
ATOM 788 C C . LEU A 1 99 ? 2.065 -5.058 8.496 1.00 83.31 99 LEU A C 1
ATOM 790 O O . LEU A 1 99 ? 2.127 -5.940 9.349 1.00 83.31 99 LEU A O 1
ATOM 794 N N . PHE A 1 100 ? 3.131 -4.325 8.176 1.00 84.25 100 PHE A N 1
ATOM 795 C CA . PHE A 1 100 ? 4.434 -4.536 8.798 1.00 84.25 100 PHE A CA 1
ATOM 796 C C . PHE A 1 100 ? 4.406 -4.259 10.300 1.00 84.25 100 PHE A C 1
ATOM 798 O O . PHE A 1 100 ? 4.923 -5.058 11.080 1.00 84.25 100 PHE A O 1
ATOM 805 N N . GLU A 1 101 ? 3.779 -3.159 10.712 1.00 85.38 101 GLU A N 1
ATOM 806 C CA . GLU A 1 101 ? 3.637 -2.787 12.121 1.00 85.38 101 GLU A CA 1
ATOM 807 C C . GLU A 1 101 ? 2.815 -3.824 12.895 1.00 85.38 101 GLU A C 1
ATOM 809 O O . GLU A 1 101 ? 3.235 -4.246 13.972 1.00 85.38 101 GLU A O 1
ATOM 814 N N . LEU A 1 102 ? 1.708 -4.301 12.316 1.00 80.38 102 LEU A N 1
ATOM 815 C CA . LEU A 1 102 ? 0.855 -5.338 12.900 1.00 80.38 102 LEU A CA 1
ATOM 816 C C . LEU A 1 102 ? 1.608 -6.659 13.101 1.00 80.38 102 LEU A C 1
ATOM 818 O O . LEU A 1 102 ? 1.522 -7.274 14.160 1.00 80.38 102 LEU A O 1
ATOM 822 N N . HIS A 1 103 ? 2.350 -7.098 12.085 1.00 74.62 103 HIS A N 1
ATOM 823 C CA . HIS A 1 103 ? 2.986 -8.415 12.089 1.00 74.62 103 HIS A CA 1
ATOM 824 C C . HIS A 1 103 ? 4.340 -8.441 12.793 1.00 74.62 103 HIS A C 1
ATOM 826 O O . HIS A 1 103 ? 4.754 -9.492 13.270 1.00 74.62 103 HIS A O 1
ATOM 832 N N . THR A 1 104 ? 5.060 -7.321 12.857 1.00 76.50 104 THR A N 1
ATOM 833 C CA . THR A 1 104 ? 6.410 -7.277 13.449 1.00 76.50 104 THR A CA 1
ATOM 834 C C . THR A 1 104 ? 6.488 -6.495 14.755 1.00 76.50 104 THR A C 1
ATOM 836 O O . THR A 1 104 ? 7.513 -6.570 15.434 1.00 76.50 104 THR A O 1
ATOM 839 N N . GLY A 1 105 ? 5.454 -5.720 15.096 1.00 71.94 105 GLY A N 1
ATOM 840 C CA . GLY A 1 105 ? 5.467 -4.792 16.228 1.00 71.94 105 GLY A CA 1
ATOM 841 C C . GLY A 1 105 ? 6.444 -3.621 16.061 1.00 71.94 105 GLY A C 1
ATOM 842 O O . GLY A 1 105 ? 6.652 -2.856 17.002 1.00 71.94 105 GLY A O 1
ATOM 843 N N . LYS A 1 106 ? 7.079 -3.471 14.890 1.00 76.50 106 LYS A N 1
ATOM 844 C CA . LYS A 1 106 ? 8.093 -2.442 14.630 1.00 76.50 106 LYS A CA 1
ATOM 845 C C . LYS A 1 106 ? 7.509 -1.316 13.801 1.00 76.50 106 LYS A C 1
ATOM 847 O O . LYS A 1 106 ? 6.979 -1.543 12.717 1.00 76.50 106 LYS A O 1
ATOM 852 N N . ARG A 1 107 ? 7.684 -0.087 14.286 1.00 70.69 107 ARG A N 1
ATOM 853 C CA . ARG A 1 107 ? 7.327 1.124 13.544 1.00 70.69 107 ARG A CA 1
ATOM 854 C C . ARG A 1 107 ? 8.373 1.432 12.487 1.00 70.69 107 ARG A C 1
ATOM 856 O O . ARG A 1 107 ? 9.571 1.408 12.762 1.00 70.69 107 ARG A O 1
ATOM 863 N N . CYS A 1 108 ? 7.909 1.766 11.291 1.00 63.38 108 CYS A N 1
ATOM 864 C CA . CYS A 1 108 ? 8.784 2.242 10.232 1.00 63.38 108 CYS A CA 1
ATOM 865 C C . CYS A 1 108 ? 9.066 3.730 10.454 1.00 63.38 108 CYS A C 1
ATOM 867 O O . CYS A 1 108 ? 8.210 4.570 10.186 1.00 63.38 108 CYS A O 1
ATOM 869 N N . THR A 1 109 ? 10.262 4.079 10.930 1.00 54.84 109 THR A N 1
ATOM 870 C CA . THR A 1 109 ? 10.751 5.464 10.907 1.00 54.84 109 THR A CA 1
ATOM 871 C C . THR A 1 109 ? 11.155 5.802 9.474 1.00 54.84 109 THR A C 1
ATOM 873 O O . THR A 1 109 ? 12.295 5.607 9.058 1.00 54.84 109 THR A O 1
ATOM 876 N N . GLY A 1 110 ? 10.179 6.194 8.659 1.00 48.53 110 GLY A N 1
ATOM 877 C CA . GLY A 1 110 ? 10.456 6.878 7.405 1.00 48.53 110 GLY A CA 1
ATOM 878 C C . GLY A 1 110 ? 10.731 8.334 7.732 1.00 48.53 110 GLY A C 1
ATOM 879 O O . GLY A 1 110 ? 9.805 9.037 8.128 1.00 48.53 110 GLY A O 1
ATOM 880 N N . ASP A 1 111 ? 11.985 8.759 7.611 1.00 46.69 111 ASP A N 1
ATOM 881 C CA . ASP A 1 111 ? 12.380 10.153 7.781 1.00 46.69 111 ASP A CA 1
ATOM 882 C C . ASP A 1 111 ? 11.605 11.040 6.796 1.00 46.69 111 ASP A C 1
ATOM 884 O O . ASP A 1 111 ? 11.887 11.092 5.603 1.00 46.69 111 ASP A O 1
ATOM 888 N N . ASP A 1 112 ? 10.562 11.666 7.322 1.00 40.75 112 ASP A N 1
ATOM 889 C CA . ASP A 1 112 ? 10.188 13.058 7.106 1.00 40.75 112 ASP A CA 1
ATOM 890 C C . ASP A 1 112 ? 9.528 13.492 8.424 1.00 40.75 112 ASP A C 1
ATOM 892 O O . ASP A 1 112 ? 8.306 13.591 8.554 1.00 40.75 112 ASP A O 1
ATOM 896 N N . GLN A 1 113 ? 10.356 13.725 9.448 1.00 47.34 113 GLN A N 1
ATOM 897 C CA . GLN A 1 113 ? 9.989 14.678 10.492 1.00 47.34 113 GLN A CA 1
ATOM 898 C C . GLN A 1 113 ? 9.976 16.078 9.864 1.00 47.34 113 GLN A C 1
ATOM 900 O O . GLN A 1 113 ? 10.942 16.829 9.910 1.00 47.34 113 GLN A O 1
ATOM 905 N N . SER A 1 114 ? 8.838 16.401 9.263 1.00 43.44 114 SER A N 1
ATOM 906 C CA . SER A 1 114 ? 8.273 17.741 9.134 1.00 43.44 114 SER A CA 1
ATOM 907 C C . SER A 1 114 ? 6.758 17.515 9.042 1.00 43.44 114 SER A C 1
ATOM 909 O O . SER A 1 114 ? 6.231 17.277 7.963 1.00 43.44 114 SER A O 1
ATOM 911 N N . MET A 1 115 ? 5.995 17.393 10.129 1.00 34.62 115 MET A N 1
ATOM 912 C CA . MET A 1 115 ? 6.215 17.794 11.511 1.00 34.62 115 MET A CA 1
ATOM 913 C C . MET A 1 115 ? 5.607 16.783 12.502 1.00 34.62 115 MET A C 1
ATOM 915 O O . MET A 1 115 ? 4.529 16.249 12.272 1.00 34.62 115 MET A O 1
ATOM 919 N N . GLN A 1 116 ? 6.326 16.643 13.619 1.00 38.25 116 GLN A N 1
ATOM 920 C CA . GLN A 1 116 ? 5.879 16.406 14.997 1.00 38.25 116 GLN A CA 1
ATOM 921 C C . GLN A 1 116 ? 5.319 15.043 15.448 1.00 38.25 116 GLN A C 1
ATOM 923 O O . GLN A 1 116 ? 4.470 14.399 14.841 1.00 38.25 116 GLN A O 1
ATOM 928 N N . GLN A 1 117 ? 5.897 14.650 16.584 1.00 37.22 117 GLN A N 1
ATOM 929 C CA . GLN A 1 117 ? 5.599 13.532 17.465 1.00 37.22 117 GLN A CA 1
ATOM 930 C C . GLN A 1 117 ? 4.284 13.741 18.248 1.00 37.22 117 GLN A C 1
ATOM 932 O O . GLN A 1 117 ? 3.656 14.793 18.119 1.00 37.22 117 GLN A O 1
ATOM 937 N N . PRO A 1 118 ? 3.812 12.707 18.971 1.00 56.28 118 PRO A N 1
ATOM 938 C CA . PRO A 1 118 ? 2.479 12.653 19.535 1.00 56.28 118 PRO A CA 1
ATOM 939 C C . PRO A 1 118 ? 2.488 13.206 20.959 1.00 56.28 118 PRO A C 1
ATOM 941 O O . PRO A 1 118 ? 2.761 12.469 21.899 1.00 56.28 118 PRO A O 1
ATOM 944 N N . GLU A 1 119 ? 2.121 14.467 21.138 1.00 37.88 119 GLU A N 1
ATOM 945 C CA . GLU A 1 119 ? 1.797 14.990 22.461 1.00 37.88 119 GLU A CA 1
ATOM 946 C C . GLU A 1 119 ? 0.517 15.826 22.390 1.00 37.88 119 GLU A C 1
ATOM 948 O O . GLU A 1 119 ? 0.422 16.803 21.651 1.00 37.88 119 GLU A O 1
ATOM 953 N N . ASP A 1 120 ? -0.457 15.375 23.177 1.00 31.89 120 ASP A N 1
ATOM 954 C CA . ASP A 1 120 ? -1.724 16.005 23.518 1.00 31.89 120 ASP A CA 1
ATOM 955 C C . ASP A 1 120 ? -2.738 16.240 22.392 1.00 31.89 120 ASP A C 1
ATOM 957 O O . ASP A 1 120 ? -2.496 16.849 21.353 1.00 31.89 120 ASP A O 1
ATOM 961 N N . LEU A 1 121 ? -3.953 15.766 22.668 1.00 40.25 121 LEU A N 1
ATOM 962 C CA . LEU A 1 121 ? -5.196 16.144 22.011 1.00 40.25 121 LEU A CA 1
ATOM 963 C C . LEU A 1 121 ? -5.354 17.672 22.015 1.00 40.25 121 LEU A C 1
ATOM 965 O O . LEU A 1 121 ? -6.080 18.235 22.826 1.00 40.25 121 LEU A O 1
ATOM 969 N N . ASN A 1 122 ? -4.716 18.354 21.076 1.00 34.66 122 ASN A N 1
ATOM 970 C CA . ASN A 1 122 ? -5.152 19.653 20.620 1.00 34.66 122 ASN A CA 1
ATOM 971 C C . ASN A 1 122 ? -5.730 19.432 19.237 1.00 34.66 122 ASN A C 1
ATOM 973 O O . ASN A 1 122 ? -5.009 19.126 18.287 1.00 34.66 122 ASN A O 1
ATOM 977 N N . PHE A 1 123 ? -7.055 19.556 19.148 1.00 35.44 123 PHE A N 1
ATOM 978 C CA . PHE A 1 123 ? -7.774 19.767 17.902 1.00 35.44 123 PHE A CA 1
ATOM 979 C C . PHE A 1 123 ? -7.168 21.009 17.250 1.00 35.44 123 PHE A C 1
ATOM 981 O O . PHE A 1 123 ? -7.611 22.132 17.489 1.00 35.44 123 PHE A O 1
ATOM 988 N N . GLY A 1 124 ? -6.074 20.804 16.515 1.00 32.44 124 GLY A N 1
ATOM 989 C CA . GLY A 1 124 ? -5.354 21.839 15.808 1.00 32.44 124 GLY A CA 1
ATOM 990 C C . GLY A 1 124 ? -6.370 22.510 14.919 1.00 32.44 124 GLY A C 1
ATOM 991 O O . GLY A 1 124 ? -6.889 21.878 14.001 1.00 32.44 124 GLY A O 1
ATOM 992 N N . LYS A 1 125 ? -6.712 23.743 15.298 1.00 41.66 125 LYS A N 1
ATOM 993 C CA . LYS A 1 125 ? -7.577 24.677 14.593 1.00 41.66 125 LYS A CA 1
ATOM 994 C C . LYS A 1 125 ? -7.522 24.361 13.104 1.00 41.66 125 LYS A C 1
ATOM 996 O O . LYS A 1 125 ? -6.514 24.636 12.453 1.00 41.66 125 LYS A O 1
ATOM 1001 N N . LEU A 1 126 ? -8.576 23.714 12.602 1.00 44.41 126 LEU A N 1
ATOM 1002 C CA . LEU A 1 126 ? -8.748 23.511 11.177 1.00 44.41 126 LEU A CA 1
ATOM 1003 C C . LEU A 1 126 ? -8.796 24.923 10.604 1.00 44.41 126 LEU A C 1
ATOM 1005 O O . LEU A 1 126 ? -9.782 25.632 10.793 1.00 44.41 126 LEU A O 1
ATOM 1009 N N . ASP A 1 127 ? -7.700 25.372 9.995 1.00 42.44 127 ASP A N 1
ATOM 1010 C CA . ASP A 1 127 ? -7.671 26.655 9.304 1.00 42.44 127 ASP A CA 1
ATOM 1011 C C . ASP A 1 127 ? -8.400 26.445 7.981 1.00 42.44 127 ASP A C 1
ATOM 1013 O O . ASP A 1 127 ? -7.824 26.258 6.905 1.00 42.44 127 ASP A O 1
ATOM 1017 N N . LEU A 1 128 ? -9.710 26.281 8.113 1.00 44.91 128 LEU A N 1
ATOM 1018 C CA . LEU A 1 128 ? -10.666 26.219 7.042 1.00 44.91 128 LEU A CA 1
ATOM 1019 C C . LEU A 1 128 ? -10.670 27.632 6.468 1.00 44.91 128 LEU A C 1
ATOM 1021 O O . LEU A 1 128 ? -11.178 28.571 7.079 1.00 44.91 128 LEU A O 1
ATOM 1025 N N . GLY A 1 129 ? -10.037 27.805 5.306 1.00 40.28 129 GLY A N 1
ATOM 1026 C CA . GLY A 1 129 ? -10.197 29.041 4.545 1.00 40.28 129 GLY A CA 1
ATOM 1027 C C . GLY A 1 129 ? -11.695 29.318 4.327 1.00 40.28 129 GLY A C 1
ATOM 1028 O O . GLY A 1 129 ? -12.496 28.403 4.497 1.00 40.28 129 GLY A O 1
ATOM 1029 N N . PRO A 1 130 ? -12.099 30.537 3.932 1.00 41.09 130 PRO A N 1
ATOM 1030 C CA . PRO A 1 130 ? -13.405 31.134 4.269 1.00 41.09 130 PRO A CA 1
ATOM 1031 C C . PRO A 1 130 ? -14.697 30.501 3.691 1.00 41.09 130 PRO A C 1
ATOM 1033 O O . PRO A 1 130 ? -15.659 31.225 3.451 1.00 41.09 130 PRO A O 1
ATOM 1036 N N . LYS A 1 131 ? -14.764 29.194 3.414 1.00 49.25 131 LYS A N 1
ATOM 1037 C CA . LYS A 1 131 ? -15.910 28.521 2.782 1.00 49.25 131 LYS A CA 1
ATOM 1038 C C . LYS A 1 131 ? -16.318 27.169 3.381 1.00 49.25 131 LYS A C 1
ATOM 1040 O O . LYS A 1 131 ? -17.298 26.599 2.917 1.00 49.25 131 LYS A O 1
ATOM 1045 N N . GLU A 1 132 ? -15.646 26.649 4.409 1.00 48.91 132 GLU A N 1
ATOM 1046 C CA . GLU A 1 132 ? -16.138 25.452 5.118 1.00 48.91 132 GLU A CA 1
ATOM 1047 C C . GLU A 1 132 ? -16.851 25.907 6.393 1.00 48.91 132 GLU A C 1
ATOM 1049 O O . GLU A 1 132 ? -16.233 26.289 7.386 1.00 48.91 132 GLU A O 1
ATOM 1054 N N . TYR A 1 133 ? -18.180 25.960 6.322 1.00 53.72 133 TYR A N 1
ATOM 1055 C CA . TYR A 1 133 ? -19.028 26.400 7.422 1.00 53.72 133 TYR A CA 1
ATOM 1056 C C . TYR A 1 133 ? -19.061 25.312 8.501 1.00 53.72 133 TYR A C 1
ATOM 1058 O O . TYR A 1 133 ? -19.850 24.372 8.416 1.00 53.72 133 TYR A O 1
ATOM 1066 N N . LEU A 1 134 ? -18.209 25.434 9.517 1.00 49.81 134 LEU A N 1
ATOM 1067 C CA . LEU A 1 134 ? -18.507 24.867 10.829 1.00 49.81 134 LEU A CA 1
ATOM 1068 C C . LEU A 1 134 ? -19.478 25.828 11.518 1.00 49.81 134 LEU A C 1
ATOM 1070 O O . LEU A 1 134 ? -19.167 27.008 11.692 1.00 49.81 134 LEU A O 1
ATOM 1074 N N . THR A 1 135 ? -20.671 25.355 11.870 1.00 44.34 135 THR A N 1
ATOM 1075 C CA . THR A 1 135 ? -21.574 26.135 12.723 1.00 44.34 135 THR A CA 1
ATOM 1076 C C . THR A 1 135 ? -20.987 26.220 14.132 1.00 44.34 135 THR A C 1
ATOM 1078 O O . THR A 1 135 ? -20.177 25.384 14.532 1.00 44.34 135 THR A O 1
ATOM 1081 N N . THR A 1 136 ? -21.372 27.248 14.886 1.00 42.06 136 THR A N 1
ATOM 1082 C CA . THR A 1 136 ? -20.853 27.603 16.222 1.00 42.06 136 THR A CA 1
ATOM 1083 C C . THR A 1 136 ? -20.900 26.485 17.271 1.00 42.06 136 THR A C 1
ATOM 1085 O O . THR A 1 136 ? -20.220 26.599 18.286 1.00 42.06 136 THR A O 1
ATOM 1088 N N . ASP A 1 137 ? -21.612 25.388 17.002 1.00 50.28 137 ASP A N 1
ATOM 1089 C CA . ASP A 1 137 ? -21.706 24.221 17.886 1.00 50.28 137 ASP A CA 1
ATOM 1090 C C . ASP A 1 137 ? -20.756 23.070 17.484 1.00 50.28 137 ASP A C 1
ATOM 1092 O O . ASP A 1 137 ? -20.682 22.057 18.174 1.00 50.28 137 ASP A O 1
ATOM 1096 N N . GLY A 1 138 ? -20.019 23.195 16.370 1.00 56.19 138 GLY A N 1
ATOM 1097 C CA . GLY A 1 138 ? -18.975 22.252 15.936 1.00 56.19 138 GLY A CA 1
ATOM 1098 C C . GLY A 1 138 ? -19.454 20.853 15.518 1.00 56.19 138 GLY A C 1
ATOM 1099 O O . GLY A 1 138 ? -18.631 19.994 15.209 1.00 56.19 138 GLY A O 1
ATOM 1100 N N . THR A 1 139 ? -20.765 20.603 15.500 1.00 63.94 139 THR A N 1
ATOM 1101 C CA . THR A 1 139 ? -21.372 19.286 15.227 1.00 63.94 139 THR A CA 1
ATOM 1102 C C . THR A 1 139 ? -21.751 19.066 13.765 1.00 63.94 139 THR A C 1
ATOM 1104 O O . THR A 1 139 ? -22.046 17.936 13.380 1.00 63.94 139 THR A O 1
ATOM 1107 N N . SER A 1 140 ? -21.755 20.118 12.944 1.00 67.25 140 SER A N 1
ATOM 1108 C CA . SER A 1 140 ? -22.136 20.061 11.529 1.00 67.25 140 SER A CA 1
ATOM 1109 C C . SER A 1 140 ? -20.975 20.491 10.639 1.00 67.25 140 SER A C 1
ATOM 1111 O O . SER A 1 140 ? -20.390 21.551 10.865 1.00 67.25 140 SER A O 1
ATOM 1113 N N . LEU A 1 141 ? -20.657 19.689 9.621 1.00 74.62 141 LEU A N 1
ATOM 1114 C CA . LEU A 1 141 ? -19.573 19.952 8.675 1.00 74.62 141 LEU A CA 1
ATOM 1115 C C . LEU A 1 141 ? -20.109 20.016 7.243 1.00 74.62 141 LEU A C 1
ATOM 1117 O O . LEU A 1 141 ? -20.597 19.017 6.719 1.00 74.62 141 LEU A O 1
ATOM 1121 N N . GLY A 1 142 ? -19.980 21.181 6.603 1.00 71.56 142 GLY A N 1
ATOM 1122 C CA . GLY A 1 142 ? -20.283 21.374 5.184 1.00 71.56 142 GLY A CA 1
ATOM 1123 C C . GLY A 1 142 ? -19.023 21.403 4.317 1.00 71.56 142 GLY A C 1
ATOM 1124 O O . GLY A 1 142 ? -18.173 22.272 4.503 1.00 71.56 142 GLY A O 1
ATOM 1125 N N . LEU A 1 143 ? -18.923 20.492 3.344 1.00 77.06 143 LEU A N 1
ATOM 1126 C CA . LEU A 1 143 ? -17.775 20.357 2.443 1.00 77.06 143 LEU A CA 1
ATOM 1127 C C . LEU A 1 143 ? -18.134 20.779 1.013 1.00 77.06 143 LEU A C 1
ATOM 1129 O O . LEU A 1 143 ? -18.929 20.120 0.351 1.00 77.06 143 LEU A O 1
ATOM 1133 N N . GLU A 1 144 ? -17.512 21.849 0.514 1.00 63.41 144 GLU A N 1
ATOM 1134 C CA . GLU A 1 144 ? -17.746 22.406 -0.838 1.00 63.41 144 GLU A CA 1
ATOM 1135 C C . GLU A 1 144 ? -16.744 21.915 -1.893 1.00 63.41 144 GLU A C 1
ATOM 1137 O O . GLU A 1 144 ? -16.717 22.377 -3.032 1.00 63.41 144 GLU A O 1
ATOM 1142 N N . SER A 1 145 ? -15.844 21.012 -1.520 1.00 73.12 145 SER A N 1
ATOM 1143 C CA . SER A 1 145 ? -14.753 20.572 -2.391 1.00 73.12 145 SER A CA 1
ATOM 1144 C C . SER A 1 145 ? -14.344 19.142 -2.080 1.00 73.12 145 SER A C 1
ATOM 1146 O O . SER A 1 145 ? -13.161 18.845 -1.961 1.00 73.12 145 SER A O 1
ATOM 1148 N N . PHE A 1 146 ? -15.311 18.241 -1.918 1.00 81.31 146 PHE A N 1
ATOM 1149 C CA . PHE A 1 146 ? -15.014 16.823 -1.745 1.00 81.31 146 PHE A CA 1
ATOM 1150 C C . PHE A 1 146 ? -14.270 16.263 -2.964 1.00 81.31 146 PHE A C 1
ATOM 1152 O O . PHE A 1 146 ? -14.658 16.495 -4.109 1.00 81.31 146 PHE A O 1
ATOM 1159 N N . ARG A 1 147 ? -13.211 15.489 -2.713 1.00 84.00 147 ARG A N 1
ATOM 1160 C CA . ARG A 1 147 ? -12.452 14.787 -3.754 1.00 84.00 147 ARG A CA 1
ATOM 1161 C C . ARG A 1 147 ? -12.547 13.275 -3.605 1.00 84.00 147 ARG A C 1
ATOM 1163 O O . ARG A 1 147 ? -12.765 12.577 -4.593 1.00 84.00 147 ARG A O 1
ATOM 1170 N N . SER A 1 148 ? -12.357 12.765 -2.396 1.00 84.62 148 SER A N 1
ATOM 1171 C CA . SER A 1 148 ? -12.430 11.335 -2.088 1.00 84.62 148 SER A CA 1
ATOM 1172 C C . SER A 1 148 ? -12.572 11.128 -0.586 1.00 84.62 148 SER A C 1
ATOM 1174 O O . SER A 1 148 ? -12.274 12.032 0.186 1.00 84.62 148 SER A O 1
ATOM 1176 N N . ALA A 1 149 ? -12.953 9.932 -0.156 1.00 86.81 149 ALA A N 1
ATOM 1177 C CA . ALA A 1 149 ? -12.932 9.551 1.251 1.00 86.81 149 ALA A CA 1
ATOM 1178 C C . ALA A 1 149 ? -12.410 8.127 1.417 1.00 86.81 149 ALA A C 1
ATOM 1180 O O . ALA A 1 149 ? -12.485 7.316 0.496 1.00 86.81 149 ALA A O 1
ATOM 1181 N N . ASP A 1 150 ? -11.882 7.846 2.600 1.00 84.94 150 ASP A N 1
ATOM 1182 C CA . ASP A 1 150 ? -11.601 6.509 3.101 1.00 84.94 150 ASP A CA 1
ATOM 1183 C C . ASP A 1 150 ? -12.202 6.349 4.505 1.00 84.94 150 ASP A C 1
ATOM 1185 O O . ASP A 1 150 ? -12.795 7.277 5.050 1.00 84.94 150 ASP A O 1
ATOM 1189 N N . LYS A 1 151 ? -12.036 5.171 5.114 1.00 83.62 151 LYS A N 1
ATOM 1190 C CA . LYS A 1 151 ? -12.551 4.877 6.460 1.00 83.62 151 LYS A CA 1
ATOM 1191 C C . LYS A 1 151 ? -12.140 5.918 7.514 1.00 83.62 151 LYS A C 1
ATOM 1193 O O . LYS A 1 151 ? -12.875 6.136 8.466 1.00 83.62 151 LYS A O 1
ATOM 1198 N N . ASN A 1 152 ? -10.980 6.548 7.370 1.00 81.38 152 ASN A N 1
ATOM 1199 C CA . ASN A 1 152 ? -10.370 7.368 8.408 1.00 81.38 152 ASN A CA 1
ATOM 1200 C C . ASN A 1 152 ? -10.397 8.866 8.078 1.00 81.38 152 ASN A C 1
ATOM 1202 O O . ASN A 1 152 ? -10.276 9.675 8.997 1.00 81.38 152 ASN A O 1
ATOM 1206 N N . ASN A 1 153 ? -10.488 9.250 6.800 1.00 85.88 153 ASN A N 1
ATOM 1207 C CA . ASN A 1 153 ? -10.417 10.648 6.384 1.00 85.88 153 ASN A CA 1
ATOM 1208 C C . ASN A 1 153 ? -11.270 10.947 5.147 1.00 85.88 153 ASN A C 1
ATOM 1210 O O . ASN A 1 153 ? -11.308 10.170 4.193 1.00 85.88 153 ASN A O 1
ATOM 1214 N N . ILE A 1 154 ? -11.828 12.153 5.108 1.00 86.94 154 ILE A N 1
ATOM 1215 C CA . ILE A 1 154 ? -12.279 12.798 3.874 1.00 86.94 154 ILE A CA 1
ATOM 1216 C C . ILE A 1 154 ? -11.126 13.623 3.308 1.00 86.94 154 ILE A C 1
ATOM 1218 O O . ILE A 1 154 ? -10.419 14.302 4.041 1.00 86.94 154 ILE A O 1
ATOM 1222 N N . ILE A 1 155 ? -10.930 13.580 1.996 1.00 85.44 155 ILE A N 1
ATOM 1223 C CA . ILE A 1 155 ? -9.922 14.346 1.268 1.00 85.44 155 ILE A CA 1
ATOM 1224 C C . ILE A 1 155 ? -10.637 15.368 0.393 1.00 85.44 155 ILE A C 1
ATOM 1226 O O . ILE A 1 155 ? -11.520 15.037 -0.405 1.00 85.44 155 ILE A O 1
ATOM 1230 N N . LEU A 1 156 ? -10.209 16.615 0.519 1.00 82.75 156 LEU A N 1
ATOM 1231 C CA . LEU A 1 156 ? -10.739 17.753 -0.209 1.00 82.75 156 LEU A CA 1
ATOM 1232 C C . LEU A 1 156 ? -9.917 18.028 -1.475 1.00 82.75 156 LEU A C 1
ATOM 1234 O O . LEU A 1 156 ? -8.770 17.596 -1.615 1.00 82.75 156 LEU A O 1
ATOM 1238 N N . ALA A 1 157 ? -10.487 18.770 -2.420 1.00 75.62 157 ALA A N 1
ATOM 1239 C CA . ALA A 1 157 ? -9.863 19.100 -3.699 1.00 75.62 157 ALA A CA 1
ATOM 1240 C C . ALA A 1 157 ? -8.602 19.957 -3.526 1.00 75.62 157 ALA A C 1
ATOM 1242 O O . ALA A 1 157 ? -7.660 19.832 -4.304 1.00 75.62 157 ALA A O 1
ATOM 1243 N N . ASN A 1 158 ? -8.552 20.759 -2.460 1.00 71.19 158 ASN A N 1
ATOM 1244 C CA . ASN A 1 158 ? -7.374 21.528 -2.055 1.00 71.19 158 ASN A CA 1
ATOM 1245 C C . ASN A 1 158 ? -6.275 20.666 -1.391 1.00 71.19 158 ASN A C 1
ATOM 1247 O O . ASN A 1 158 ? -5.251 21.200 -0.978 1.00 71.19 158 ASN A O 1
ATOM 1251 N N . GLY A 1 159 ? -6.483 19.351 -1.268 1.00 67.25 159 GLY A N 1
ATOM 1252 C CA . GLY A 1 159 ? -5.538 18.412 -0.666 1.00 67.25 159 GLY A CA 1
ATOM 1253 C C . GLY A 1 159 ? -5.604 18.319 0.859 1.00 67.25 159 GLY A C 1
ATOM 1254 O O . GLY A 1 159 ? -4.891 17.491 1.424 1.00 67.25 159 GLY A O 1
ATOM 1255 N N . LYS A 1 160 ? -6.452 19.111 1.529 1.00 74.81 160 LYS A N 1
ATOM 1256 C CA . LYS A 1 160 ? -6.677 18.990 2.974 1.00 74.81 160 LYS A CA 1
ATOM 1257 C C . LYS A 1 160 ? -7.442 17.710 3.295 1.00 74.81 160 LYS A C 1
ATOM 1259 O O . LYS A 1 160 ? -8.294 17.268 2.523 1.00 74.81 160 LYS A O 1
ATOM 1264 N N . SER A 1 161 ? -7.134 17.132 4.450 1.00 77.19 161 SER A N 1
ATOM 1265 C CA . SER A 1 161 ? -7.806 15.950 4.979 1.00 77.19 161 SER A CA 1
ATOM 1266 C C . SER A 1 161 ? -8.624 16.301 6.214 1.00 77.19 161 SER A C 1
ATOM 1268 O O . SER A 1 161 ? -8.108 16.946 7.126 1.00 77.19 161 SER A O 1
ATOM 1270 N N . VAL A 1 162 ? -9.859 15.820 6.268 1.00 79.94 162 VAL A N 1
ATOM 1271 C CA . VAL A 1 162 ? -10.714 15.878 7.448 1.00 79.94 162 VAL A CA 1
ATOM 1272 C C . VAL A 1 162 ? -10.733 14.488 8.088 1.00 79.94 162 VAL A C 1
ATOM 1274 O O . VAL A 1 162 ? -11.311 13.570 7.501 1.00 79.94 162 VAL A O 1
ATOM 1277 N N . PRO A 1 163 ? -10.088 14.292 9.251 1.00 81.12 163 PRO A N 1
ATOM 1278 C CA . PRO A 1 163 ? -10.112 13.011 9.951 1.00 81.12 163 PRO A CA 1
ATOM 1279 C C . PRO A 1 163 ? 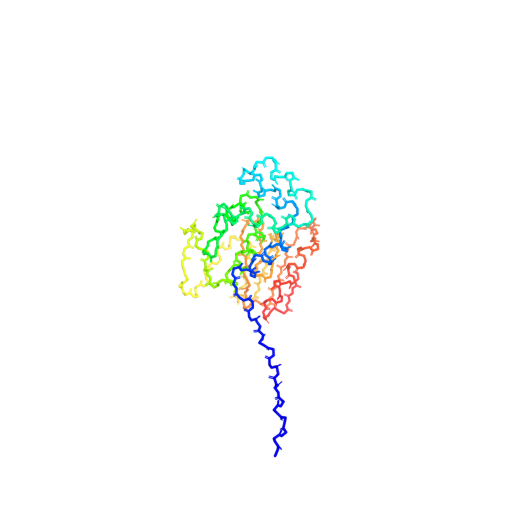-11.502 12.722 10.516 1.00 81.12 163 PRO A C 1
ATOM 1281 O O . PRO A 1 163 ? -12.351 13.608 10.559 1.00 81.12 163 PRO A O 1
ATOM 1284 N N . VAL A 1 164 ? -11.753 11.486 10.951 1.00 81.00 164 VAL A N 1
ATOM 1285 C CA . VAL A 1 164 ? -12.993 11.133 11.663 1.00 81.00 164 VAL A CA 1
ATOM 1286 C C . VAL A 1 164 ? -13.174 12.050 12.869 1.00 81.00 164 VAL A C 1
ATOM 1288 O O . VAL A 1 164 ? -12.285 12.177 13.710 1.00 81.00 164 VAL A O 1
ATOM 1291 N N . LEU A 1 165 ? -14.345 12.676 12.947 1.00 78.06 165 LEU A N 1
ATOM 1292 C CA . LEU A 1 165 ? -14.703 13.603 14.010 1.00 78.06 165 LEU A CA 1
ATOM 1293 C C . LEU A 1 165 ? -15.699 12.913 14.960 1.00 78.06 165 LEU A C 1
ATOM 1295 O O . LEU A 1 165 ? -16.849 12.692 14.579 1.00 78.06 165 LEU A O 1
ATOM 1299 N N . PRO A 1 166 ? -15.309 12.585 16.209 1.00 71.19 166 PRO A N 1
ATOM 1300 C CA . PRO A 1 166 ? -16.177 11.864 17.148 1.00 71.19 166 PRO A CA 1
ATOM 1301 C C . PRO A 1 166 ? -17.450 12.630 17.530 1.00 71.19 166 PRO A C 1
ATOM 1303 O O . PRO A 1 166 ? -18.452 12.023 17.894 1.00 71.19 166 PRO A O 1
ATOM 1306 N N . ALA A 1 167 ? -17.404 13.964 17.463 1.00 76.81 167 ALA A N 1
ATOM 1307 C CA . ALA A 1 167 ? -18.514 14.858 17.790 1.00 76.81 167 ALA A CA 1
ATOM 1308 C C . ALA A 1 167 ? -19.393 15.230 16.580 1.00 76.81 167 ALA A C 1
ATOM 1310 O O . ALA A 1 167 ? -20.336 15.999 16.743 1.00 76.81 167 ALA A O 1
ATOM 1311 N N . LEU A 1 168 ? -19.090 14.714 15.384 1.00 81.19 168 LEU A N 1
ATOM 1312 C CA . LEU A 1 168 ? -19.816 15.053 14.163 1.00 81.19 168 LEU A CA 1
ATOM 1313 C C . LEU A 1 168 ? -21.202 14.409 14.165 1.00 81.19 168 LEU A C 1
ATOM 1315 O O . LEU A 1 168 ? -21.321 13.189 14.244 1.00 81.19 168 LEU A O 1
ATOM 1319 N N . GLU A 1 169 ? -22.237 15.236 14.060 1.00 80.94 169 GLU A N 1
ATOM 1320 C CA . GLU A 1 169 ? -23.637 14.817 14.007 1.00 80.94 169 GLU A CA 1
ATOM 1321 C C . GLU A 1 169 ? -24.243 14.963 12.613 1.00 80.94 169 GLU A C 1
ATOM 1323 O O . GLU A 1 169 ? -25.110 14.173 12.235 1.00 80.94 169 GLU A O 1
ATOM 1328 N N . GLU A 1 170 ? -23.762 15.922 11.825 1.00 83.38 170 GLU A N 1
ATOM 1329 C CA . GLU A 1 170 ? -24.242 16.159 10.469 1.00 83.38 170 GLU A CA 1
ATOM 1330 C C . GLU A 1 170 ? -23.078 16.390 9.501 1.00 83.38 170 GLU A C 1
ATOM 1332 O O . GLU A 1 170 ? -22.225 17.250 9.719 1.00 83.38 170 GLU A O 1
ATOM 1337 N N . LEU A 1 171 ? -23.058 15.626 8.411 1.00 85.44 171 LEU A N 1
ATOM 1338 C CA . LEU A 1 171 ? -22.099 15.770 7.322 1.00 85.44 171 LEU A CA 1
ATOM 1339 C C . LEU A 1 171 ? -22.851 16.163 6.053 1.00 85.44 171 LEU A C 1
ATOM 1341 O O . LEU A 1 171 ? -23.678 15.397 5.561 1.00 85.44 171 LEU A O 1
ATOM 1345 N N . GLN A 1 172 ? -22.549 17.346 5.525 1.00 83.62 172 GLN A N 1
ATOM 1346 C CA . GLN A 1 172 ? -23.107 17.831 4.269 1.00 83.62 172 GLN A CA 1
ATOM 1347 C C . GLN A 1 172 ? -22.026 17.908 3.201 1.00 83.62 172 GLN A C 1
ATOM 1349 O O . GLN A 1 172 ? -20.989 18.544 3.409 1.00 83.62 172 GLN A O 1
ATOM 1354 N N . ILE A 1 173 ? -22.273 17.318 2.035 1.00 81.50 173 ILE A N 1
ATOM 1355 C CA . ILE A 1 173 ? -21.359 17.424 0.897 1.00 81.50 173 ILE A CA 1
ATOM 1356 C C . ILE A 1 173 ? -22.042 18.175 -0.219 1.00 81.50 173 ILE A C 1
ATOM 1358 O O . ILE A 1 173 ? -22.921 17.675 -0.913 1.00 81.50 173 ILE A O 1
ATOM 1362 N N . LYS A 1 174 ? -21.585 19.403 -0.423 1.00 74.44 174 LYS A N 1
ATOM 1363 C CA . LYS A 1 174 ? -22.060 20.233 -1.512 1.00 74.44 174 LYS A CA 1
ATOM 1364 C C . LYS A 1 174 ? -21.270 19.880 -2.762 1.00 74.44 174 LYS A C 1
ATOM 1366 O O . LYS A 1 174 ? -20.065 20.117 -2.846 1.00 74.44 174 LYS A O 1
ATOM 1371 N N . THR A 1 175 ? -21.964 19.325 -3.743 1.00 65.50 175 THR A N 1
ATOM 1372 C CA . THR A 1 175 ? -21.433 19.126 -5.089 1.00 65.50 175 THR A CA 1
ATOM 1373 C C . THR A 1 175 ? -21.899 20.243 -6.008 1.00 65.50 175 THR A C 1
ATOM 1375 O O . THR A 1 175 ? -23.033 20.721 -5.933 1.00 65.50 175 THR A O 1
ATOM 1378 N N . ASN A 1 176 ? -21.031 20.638 -6.932 1.00 65.19 176 ASN A N 1
ATOM 1379 C CA . ASN A 1 176 ? -21.425 21.499 -8.039 1.00 65.19 176 ASN A CA 1
ATOM 1380 C C . ASN A 1 176 ? -22.385 20.702 -8.944 1.00 65.19 176 ASN A C 1
ATOM 1382 O O . ASN A 1 176 ? -22.285 19.478 -9.015 1.00 65.19 176 ASN A O 1
ATOM 1386 N N . LYS A 1 177 ? -23.302 21.378 -9.649 1.00 58.09 177 LYS A N 1
ATOM 1387 C CA . LYS A 1 177 ? -24.410 20.763 -10.419 1.00 58.09 177 LYS A CA 1
ATOM 1388 C C . LYS A 1 177 ? -24.003 19.744 -11.505 1.00 58.09 177 LYS A C 1
ATOM 1390 O O . LYS A 1 177 ? -24.881 19.107 -12.073 1.00 58.09 177 LYS A O 1
ATOM 1395 N N . GLU A 1 178 ? -22.712 19.577 -11.781 1.00 54.50 178 GLU A N 1
ATOM 1396 C CA . GLU A 1 178 ? -22.170 18.702 -12.831 1.00 54.50 178 GLU A CA 1
ATOM 1397 C C . GLU A 1 178 ? -21.323 17.536 -12.289 1.00 54.50 178 GLU A C 1
ATOM 1399 O O . GLU A 1 178 ? -20.842 16.713 -13.065 1.00 54.50 178 GLU A O 1
ATOM 1404 N N . THR A 1 179 ? -21.135 17.428 -10.969 1.00 58.75 179 THR A N 1
ATOM 1405 C CA . THR A 1 179 ? -20.260 16.404 -10.380 1.00 58.75 179 THR A CA 1
ATOM 1406 C C . THR A 1 179 ? -21.080 15.242 -9.821 1.00 58.75 179 THR A C 1
ATOM 1408 O O . THR A 1 179 ? -21.680 15.361 -8.755 1.00 58.75 179 THR A O 1
ATOM 1411 N N . GLN A 1 180 ? -21.087 14.101 -10.514 1.00 68.50 180 GLN A N 1
ATOM 1412 C CA . GLN A 1 180 ? -21.577 12.835 -9.956 1.00 68.50 180 GLN A CA 1
ATOM 1413 C C . GLN A 1 180 ? -20.485 12.151 -9.131 1.00 68.50 180 GLN A C 1
ATOM 1415 O O . GLN A 1 180 ? -19.328 12.086 -9.549 1.00 68.50 180 GLN A O 1
ATOM 1420 N N . PHE A 1 181 ? -20.865 11.602 -7.976 1.00 77.12 181 PHE A N 1
ATOM 1421 C CA . PHE A 1 181 ? -19.989 10.705 -7.231 1.00 77.12 181 PHE A CA 1
ATOM 1422 C C . PHE A 1 181 ? -19.843 9.377 -7.969 1.00 77.12 181 PHE A C 1
ATOM 1424 O O . PHE A 1 181 ? -20.830 8.789 -8.413 1.00 77.12 181 PHE A O 1
ATOM 1431 N N . ASN A 1 182 ? -18.613 8.879 -8.057 1.00 81.38 182 ASN A N 1
ATOM 1432 C CA . ASN A 1 182 ? -18.365 7.504 -8.471 1.00 81.38 182 ASN A CA 1
ATOM 1433 C C . ASN A 1 182 ? -18.557 6.527 -7.295 1.00 81.38 182 ASN A C 1
ATOM 1435 O O . ASN A 1 182 ? -18.669 6.927 -6.134 1.00 81.38 182 ASN A O 1
ATOM 1439 N N . GLN A 1 183 ? -18.589 5.228 -7.594 1.00 80.62 183 GLN A N 1
ATOM 1440 C CA . GLN A 1 183 ? -18.851 4.192 -6.594 1.00 80.62 183 GLN A CA 1
ATOM 1441 C C . GLN A 1 183 ? -17.807 4.177 -5.466 1.00 80.62 183 GLN A C 1
ATOM 1443 O O . GLN A 1 183 ? -18.185 4.095 -4.300 1.00 80.62 183 GLN A O 1
ATOM 1448 N N . ASP A 1 184 ? -16.518 4.323 -5.781 1.00 79.31 184 ASP A N 1
ATOM 1449 C CA . ASP A 1 184 ? -15.445 4.360 -4.778 1.00 79.31 184 ASP A CA 1
ATOM 1450 C C . ASP A 1 184 ? -15.581 5.549 -3.821 1.00 79.31 184 ASP A C 1
ATOM 1452 O O . ASP A 1 184 ? -15.364 5.422 -2.617 1.00 79.31 184 ASP A O 1
ATOM 1456 N N . GLN A 1 185 ? -15.991 6.707 -4.339 1.00 83.62 185 GLN A N 1
ATOM 1457 C CA . GLN A 1 185 ? -16.252 7.901 -3.543 1.00 83.62 185 GLN A CA 1
ATOM 1458 C C . GLN A 1 185 ? -17.426 7.694 -2.585 1.00 83.62 185 GLN A C 1
ATOM 1460 O O . GLN A 1 185 ? -17.316 8.059 -1.415 1.00 83.62 185 GLN A O 1
ATOM 1465 N N . VAL A 1 186 ? -18.517 7.079 -3.053 1.00 83.69 186 VAL A N 1
ATOM 1466 C CA . VAL A 1 186 ? -19.680 6.759 -2.210 1.00 83.69 186 VAL A CA 1
ATOM 1467 C C . VAL A 1 186 ? -19.304 5.743 -1.131 1.00 83.69 186 VAL A C 1
ATOM 1469 O O . VAL A 1 186 ? -19.606 5.950 0.042 1.00 83.69 186 VAL A O 1
ATOM 1472 N N . VAL A 1 187 ? -18.596 4.670 -1.495 1.00 83.94 187 VAL A N 1
ATOM 1473 C CA . VAL A 1 187 ? -18.157 3.629 -0.550 1.00 83.94 187 VAL A CA 1
ATOM 1474 C C . VAL A 1 187 ? -17.205 4.199 0.498 1.00 83.94 187 VAL A C 1
ATOM 1476 O O . VAL A 1 187 ? -17.360 3.929 1.692 1.00 83.94 187 VAL A O 1
ATOM 1479 N N . GLY A 1 188 ? -16.242 5.016 0.076 1.00 85.00 188 GLY A N 1
ATOM 1480 C CA . GLY A 1 188 ? -15.317 5.695 0.975 1.00 85.00 188 GLY A CA 1
ATOM 1481 C C . GLY A 1 188 ? -16.037 6.627 1.944 1.00 85.00 188 GLY A C 1
ATOM 1482 O O . GLY A 1 188 ? -15.734 6.639 3.136 1.00 85.00 188 GLY A O 1
ATOM 1483 N N . LEU A 1 189 ? -17.046 7.349 1.456 1.00 87.88 189 LEU A N 1
ATOM 1484 C CA . LEU A 1 189 ? -17.817 8.269 2.276 1.00 87.88 189 LEU A CA 1
ATOM 1485 C C . LEU A 1 189 ? -18.681 7.555 3.313 1.00 87.88 189 LEU A C 1
ATOM 1487 O O . LEU A 1 189 ? -18.701 7.948 4.477 1.00 87.88 189 LEU A O 1
ATOM 1491 N N . LEU A 1 190 ? -19.351 6.476 2.914 1.00 87.31 190 LEU A N 1
ATOM 1492 C CA . LEU A 1 190 ? -20.097 5.630 3.842 1.00 87.31 190 LEU A CA 1
ATOM 1493 C C . LEU A 1 190 ? -19.161 5.007 4.885 1.00 87.31 190 LEU A C 1
ATOM 1495 O O . LEU A 1 190 ? -19.490 4.970 6.068 1.00 87.31 190 LEU A O 1
ATOM 1499 N N . SER A 1 191 ? -17.964 4.585 4.471 1.00 84.88 191 SER A N 1
ATOM 1500 C CA . SER A 1 191 ? -16.955 4.030 5.382 1.00 84.88 191 SER A CA 1
ATOM 1501 C C . SER A 1 191 ? -16.503 5.049 6.429 1.00 84.88 191 SER A C 1
ATOM 1503 O O . SER A 1 191 ? -16.370 4.694 7.601 1.00 84.88 191 SER A O 1
ATOM 1505 N N . TYR A 1 192 ? -16.304 6.305 6.024 1.00 88.19 192 TYR A N 1
ATOM 1506 C CA . TYR A 1 192 ? -16.009 7.421 6.923 1.00 88.19 192 TYR A CA 1
ATOM 1507 C C . TYR A 1 192 ? -17.175 7.712 7.878 1.00 88.19 192 TYR A C 1
ATOM 1509 O O . TYR A 1 192 ? -16.987 7.833 9.089 1.00 88.19 192 TYR A O 1
ATOM 1517 N N . ALA A 1 193 ? -18.396 7.782 7.340 1.00 86.00 193 ALA A N 1
ATOM 1518 C CA . ALA A 1 193 ? -19.611 8.062 8.097 1.00 86.00 193 ALA A CA 1
ATOM 1519 C C . ALA A 1 193 ? -19.835 7.037 9.219 1.00 86.00 193 ALA A C 1
ATOM 1521 O O . ALA A 1 193 ? -20.134 7.419 10.346 1.00 86.00 193 ALA A O 1
ATOM 1522 N N . VAL A 1 194 ? -19.591 5.750 8.946 1.00 84.75 194 VAL A N 1
ATOM 1523 C CA . VAL A 1 194 ? -19.680 4.668 9.943 1.00 84.75 194 VAL A CA 1
ATOM 1524 C C . VAL A 1 194 ? -18.692 4.849 11.100 1.00 84.75 194 VAL A C 1
ATOM 1526 O O . VAL A 1 194 ? -18.967 4.404 12.212 1.00 84.75 194 VAL A O 1
ATOM 1529 N N . GLN A 1 195 ? -17.542 5.495 10.881 1.00 82.50 195 GLN A N 1
ATOM 1530 C CA . GLN A 1 195 ? -16.608 5.783 11.975 1.00 82.50 195 GLN A CA 1
ATOM 1531 C C . GLN A 1 195 ? -17.045 6.976 12.838 1.00 82.50 195 GLN A C 1
ATOM 1533 O O . GLN A 1 195 ? -16.584 7.116 13.972 1.00 82.50 195 GLN A O 1
ATOM 1538 N N . CYS A 1 196 ? -17.939 7.829 12.339 1.00 82.12 196 CYS A N 1
ATOM 1539 C CA . CYS A 1 196 ? -18.469 8.965 13.082 1.00 82.12 196 CYS A CA 1
ATOM 1540 C C . CYS A 1 196 ? -19.631 8.494 13.971 1.00 82.12 196 CYS A C 1
ATOM 1542 O O . CYS A 1 196 ? -20.789 8.507 13.569 1.00 82.12 196 CYS A O 1
ATOM 1544 N N . GLN A 1 197 ? -19.320 8.076 15.202 1.00 78.75 197 GLN A N 1
ATOM 1545 C CA . GLN A 1 197 ? -20.276 7.441 16.129 1.00 78.75 197 GLN A CA 1
ATOM 1546 C C . GLN A 1 197 ? -21.537 8.268 16.424 1.00 78.75 197 GLN A C 1
ATOM 1548 O O . GLN A 1 197 ? -22.571 7.711 16.788 1.00 78.75 197 GLN A O 1
ATOM 1553 N N . ARG A 1 198 ? -21.449 9.595 16.305 1.00 82.81 198 ARG A N 1
ATOM 1554 C CA . ARG A 1 198 ? -22.549 10.524 16.583 1.00 82.81 198 ARG A CA 1
ATOM 1555 C C . ARG A 1 198 ? -23.256 11.021 15.327 1.00 82.81 198 ARG A C 1
ATOM 1557 O O . ARG A 1 198 ? -24.181 11.820 15.460 1.00 82.81 198 ARG A O 1
ATOM 1564 N N . LEU A 1 199 ? -22.858 10.551 14.143 1.00 84.00 199 LEU A N 1
ATOM 1565 C CA . LEU A 1 199 ? -23.408 11.015 12.878 1.00 84.00 199 LEU A CA 1
ATOM 1566 C C . LEU A 1 199 ? -24.859 10.554 12.742 1.00 84.00 199 LEU A C 1
ATOM 1568 O O . LEU A 1 199 ? -25.155 9.365 12.659 1.00 84.00 199 LEU A O 1
ATOM 1572 N N . LYS A 1 200 ? -25.768 11.521 12.714 1.00 84.31 200 LYS A N 1
ATOM 1573 C CA . LYS A 1 200 ? -27.213 11.319 12.575 1.00 84.31 200 LYS A CA 1
ATOM 1574 C C . LYS A 1 200 ? -27.679 11.579 11.150 1.00 84.31 200 LYS A C 1
ATOM 1576 O O . LYS A 1 200 ? -28.708 11.048 10.742 1.00 84.31 200 LYS A O 1
ATOM 1581 N N . LYS A 1 201 ? -26.951 12.414 10.404 1.00 83.69 201 LYS A N 1
ATOM 1582 C CA . LYS A 1 201 ? -27.361 12.870 9.077 1.00 83.69 201 LYS A CA 1
ATOM 1583 C C . LYS A 1 201 ? -26.173 12.992 8.125 1.00 83.69 201 LYS A C 1
ATOM 1585 O O . LYS A 1 201 ? -25.160 13.601 8.455 1.00 83.69 201 LYS A O 1
ATOM 1590 N N . LEU A 1 202 ? -26.339 12.423 6.935 1.00 85.19 202 LEU A N 1
ATOM 1591 C CA . LEU A 1 202 ? -25.443 12.544 5.788 1.00 85.19 202 LEU A CA 1
ATOM 1592 C C . LEU A 1 202 ? -26.280 13.041 4.606 1.00 85.19 202 LEU A C 1
ATOM 1594 O O . LEU A 1 202 ? -27.276 12.393 4.279 1.00 85.19 202 LEU A O 1
ATOM 1598 N N . SER A 1 203 ? -25.924 14.180 4.007 1.00 74.62 203 SER A N 1
ATOM 1599 C CA . SER A 1 203 ? -26.686 14.785 2.899 1.00 74.62 203 SER A CA 1
ATOM 1600 C C . SER A 1 203 ? -25.813 15.378 1.809 1.00 74.62 203 SER A C 1
ATOM 1602 O O . SER A 1 203 ? -24.832 16.067 2.173 1.00 74.62 203 SER A O 1
#

Organism: Stichopus japonicus (NCBI:txid307972)

pLDDT: mean 72.86, std 17.66, range [31.89, 91.19]

Secondary structure (DSSP, 8-state):
-----------------SHHHHHHHHHHH--HHHHHHHHHHTT--HHHHHHHHH-TTHHHHHHHHHHHTTSS-SS--HHHHHHHHHTT-HHHHHHHHHHHHHHH------S--SS--------------TT--B-TTS-EEEESSEEEE-SSEEEETTS-EEE--TT--EEEE---TT-PPPHHHHHHHHHHHHH-TT--EE-

Radius of gyration: 23.06 Å; chains: 1; bounding box: 46×83×53 Å